Protein AF-0000000078826330 (afdb_homodimer)

pLDDT: mean 73.55, std 29.94, range [22.44, 98.94]

Structure (mmCIF, N/CA/C/O backbone):
data_AF-0000000078826330-model_v1
#
loop_
_entity.id
_entity.type
_entity.pdbx_description
1 polymer 'Purple acid phosphatase N-terminal domain-containing protein'
#
loop_
_atom_site.group_PDB
_atom_site.id
_atom_site.type_symbol
_atom_site.label_atom_id
_atom_site.label_alt_id
_atom_site.label_comp_id
_atom_site.label_asym_id
_atom_site.label_entity_id
_atom_site.label_seq_id
_atom_site.pdbx_PDB_ins_code
_atom_site.Cartn_x
_atom_site.Cartn_y
_atom_site.Cartn_z
_atom_site.occupancy
_atom_site.B_iso_or_equiv
_atom_site.auth_seq_id
_atom_site.auth_comp_id
_atom_site.auth_asym_id
_atom_site.auth_atom_id
_atom_site.pdbx_PDB_model_num
ATOM 1 N N . MET A 1 1 ? 38.625 31.828 85.188 1 27.41 1 MET A N 1
ATOM 2 C CA . MET A 1 1 ? 37.844 32.094 86.375 1 27.41 1 MET A CA 1
ATOM 3 C C . MET A 1 1 ? 37.062 33.375 86.25 1 27.41 1 MET A C 1
ATOM 5 O O . MET A 1 1 ? 36.594 33.938 87.25 1 27.41 1 MET A O 1
ATOM 9 N N . LYS A 1 2 ? 37.312 34.062 85.125 1 26.75 2 LYS A N 1
ATOM 10 C CA . LYS A 1 2 ? 36.719 35.406 85.062 1 26.75 2 LYS A CA 1
ATOM 11 C C . LYS A 1 2 ? 35.219 35.375 85.25 1 26.75 2 LYS A C 1
ATOM 13 O O . LYS A 1 2 ? 34.531 34.5 84.75 1 26.75 2 LYS A O 1
ATOM 18 N N . GLN A 1 3 ? 34.812 36.344 85.938 1 24.41 3 GLN A N 1
ATOM 19 C CA . GLN A 1 3 ? 33.75 36.844 86.812 1 24.41 3 GLN A CA 1
ATOM 20 C C . GLN A 1 3 ? 32.469 37.125 86.062 1 24.41 3 GLN A C 1
ATOM 22 O O . GLN A 1 3 ? 31.562 36.281 86.062 1 24.41 3 GLN A O 1
ATOM 27 N N . TYR A 1 4 ? 32.094 38.531 86 1 22.59 4 TYR A N 1
ATOM 28 C CA . TYR A 1 4 ? 31.047 39.219 86.75 1 22.59 4 TYR A CA 1
ATOM 29 C C . TYR A 1 4 ? 29.75 39.25 86 1 22.59 4 TYR A C 1
ATOM 31 O O . TYR A 1 4 ? 28.688 38.906 86.5 1 22.59 4 TYR A O 1
ATOM 39 N N . ALA A 1 5 ? 29.531 40.406 85.125 1 24.42 5 ALA A N 1
ATOM 40 C CA . ALA A 1 5 ? 28.5 41.406 85.438 1 24.42 5 ALA A CA 1
ATOM 41 C C . ALA A 1 5 ? 27.125 40.906 84.938 1 24.42 5 ALA A C 1
ATOM 43 O O . ALA A 1 5 ? 27.031 40.156 84 1 24.42 5 ALA A O 1
ATOM 44 N N . GLU A 1 6 ? 26.031 41.531 85.562 1 27.78 6 GLU A N 1
ATOM 45 C CA . GLU A 1 6 ? 24.688 41.438 86.125 1 27.78 6 GLU A CA 1
ATOM 46 C C . GLU A 1 6 ? 23.625 41.594 85.062 1 27.78 6 GLU A C 1
ATOM 48 O O . GLU A 1 6 ? 23.922 42.094 83.938 1 27.78 6 GLU A O 1
ATOM 53 N N . LYS A 1 7 ? 22.391 42.25 85.375 1 30.05 7 LYS A N 1
ATOM 54 C CA . LYS A 1 7 ? 20.969 42 85.562 1 30.05 7 LYS A CA 1
ATOM 55 C C . LYS A 1 7 ? 20.125 42.75 84.562 1 30.05 7 LYS A C 1
ATOM 57 O O . LYS A 1 7 ? 18.906 42.625 84.562 1 30.05 7 LYS A O 1
ATOM 62 N N . ILE A 1 8 ? 20.531 43.562 83.562 1 26.14 8 ILE A N 1
ATOM 63 C CA . ILE A 1 8 ? 19.578 44.656 83.562 1 26.14 8 ILE A CA 1
ATOM 64 C C . ILE A 1 8 ? 18.172 44.125 83.25 1 26.14 8 ILE A C 1
ATOM 66 O O . ILE A 1 8 ? 18 43.25 82.438 1 26.14 8 ILE A O 1
ATOM 70 N N . ALA A 1 9 ? 17.125 44.875 83.812 1 22.55 9 ALA A N 1
ATOM 71 C CA . ALA A 1 9 ? 15.781 44.875 84.375 1 22.55 9 ALA A CA 1
ATOM 72 C C . ALA A 1 9 ? 14.727 44.812 83.25 1 22.55 9 ALA A C 1
ATOM 74 O O . ALA A 1 9 ? 14.992 45.188 82.125 1 22.55 9 ALA A O 1
ATOM 75 N N . LEU A 1 10 ? 13.344 44.969 83.625 1 23.41 10 LEU A N 1
ATOM 76 C CA . LEU A 1 10 ? 12.016 44.375 83.688 1 23.41 10 LEU A CA 1
ATOM 77 C C . LEU A 1 10 ? 11.07 45.062 82.75 1 23.41 10 LEU A C 1
ATOM 79 O O . LEU A 1 10 ? 10.289 44.406 82.062 1 23.41 10 LEU A O 1
ATOM 83 N N . PHE A 1 11 ? 11.094 46.469 82.375 1 23.34 11 PHE A N 1
ATOM 84 C CA . PHE A 1 11 ? 9.82 47.062 82.75 1 23.34 11 PHE A CA 1
ATOM 85 C C . PHE A 1 11 ? 8.766 46.781 81.688 1 23.34 11 PHE A C 1
ATOM 87 O O . PHE A 1 11 ? 9.078 46.719 80.5 1 23.34 11 PHE A O 1
ATOM 94 N N . PHE A 1 12 ? 7.375 46.938 82.06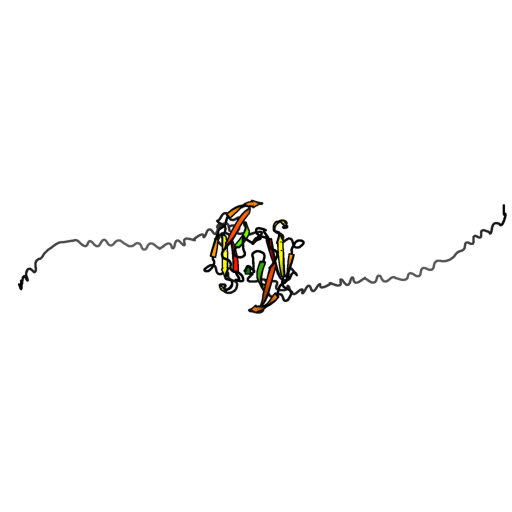2 1 23.55 12 PHE A N 1
ATOM 95 C CA . PHE A 1 12 ? 6.012 46.406 82.062 1 23.55 12 PHE A CA 1
ATOM 96 C C . PHE A 1 12 ? 5.168 47.125 81 1 23.55 12 PHE A C 1
ATOM 98 O O . PHE A 1 12 ? 4.188 46.594 80.5 1 23.55 12 PHE A O 1
ATOM 105 N N . LEU A 1 13 ? 5.453 48.469 80.562 1 24.12 13 LEU A N 1
ATOM 106 C CA . LEU A 1 13 ? 4.246 49.281 80.688 1 24.12 13 LEU A CA 1
ATOM 107 C C . LEU A 1 13 ? 3.18 48.875 79.688 1 24.12 13 LEU A C 1
ATOM 109 O O . LEU A 1 13 ? 3.482 48.719 78.5 1 24.12 13 LEU A O 1
ATOM 113 N N . CYS A 1 14 ? 1.832 49 80 1 22.44 14 CYS A N 1
ATOM 114 C CA . CYS A 1 14 ? 0.432 48.594 79.938 1 22.44 14 CYS A CA 1
ATOM 115 C C . CYS A 1 14 ? -0.266 49.156 78.688 1 22.44 14 CYS A C 1
ATOM 117 O O . CYS A 1 14 ? -1.014 48.469 78.062 1 22.44 14 CYS A O 1
ATOM 119 N N . PHE A 1 15 ? -0.455 50.594 78.312 1 24.2 15 PHE A N 1
ATOM 120 C CA . PHE A 1 15 ? -1.83 51.062 78.5 1 24.2 15 PHE A CA 1
ATOM 121 C C . PHE A 1 15 ? -2.645 50.75 77.25 1 24.2 15 PHE A C 1
ATOM 123 O O . PHE A 1 15 ? -2.08 50.5 76.188 1 24.2 15 PHE A O 1
ATOM 130 N N . SER A 1 16 ? -3.727 51.688 76.688 1 26.8 16 SER A N 1
ATOM 131 C CA . SER A 1 16 ? -5.184 51.75 76.625 1 26.8 16 SER A CA 1
ATOM 132 C C . SER A 1 16 ? -5.668 51.625 75.188 1 26.8 16 SER A C 1
ATOM 134 O O . SER A 1 16 ? -6.516 50.781 74.938 1 26.8 16 SER A O 1
ATOM 136 N N . PHE A 1 17 ? -6.184 52.781 74.312 1 26.66 17 PHE A N 1
ATOM 137 C CA . PHE A 1 17 ? -7.582 53.188 74.188 1 26.66 17 PHE A CA 1
ATOM 138 C C . PHE A 1 17 ? -8.219 52.562 72.938 1 26.66 17 PHE A C 1
ATOM 140 O O . PHE A 1 17 ? -7.512 52.094 72.062 1 26.66 17 PHE A O 1
ATOM 147 N N . ILE A 1 18 ? -9.305 53.344 72.125 1 29.27 18 ILE A N 1
ATOM 148 C CA . ILE A 1 18 ? -10.742 53.438 71.875 1 29.27 18 ILE A CA 1
ATOM 149 C C . ILE A 1 18 ? -11.047 52.969 70.438 1 29.27 18 ILE A C 1
ATOM 151 O O . ILE A 1 18 ? -10.18 53.031 69.562 1 29.27 18 ILE A O 1
ATOM 155 N N . LEU A 1 19 ? -12.516 52.969 69.938 1 30.92 19 LEU A N 1
ATOM 156 C CA . LEU A 1 19 ? -13.664 52.25 69.375 1 30.92 19 LEU A CA 1
ATOM 157 C C . LEU A 1 19 ? -13.836 52.594 67.875 1 30.92 19 LEU A C 1
ATOM 159 O O . LEU A 1 19 ? -14.453 51.844 67.125 1 30.92 19 LEU A O 1
ATOM 163 N N . SER A 1 20 ? -13.344 53.688 67.125 1 33.5 20 SER A N 1
ATOM 164 C CA . SER A 1 20 ? -14.383 54.344 66.312 1 33.5 20 SER A CA 1
ATOM 165 C C . SER A 1 20 ? -14.703 53.5 65.062 1 33.5 20 SER A C 1
ATOM 167 O O . SER A 1 20 ? -13.797 52.969 64.375 1 33.5 20 SER A O 1
ATOM 169 N N . SER A 1 21 ? -16.094 53.188 64.75 1 35.5 21 SER A N 1
ATOM 170 C CA . SER A 1 21 ? -16.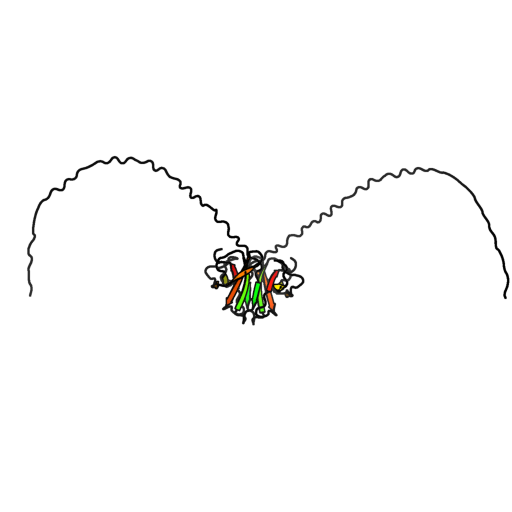922 52.25 63.969 1 35.5 21 SER A CA 1
ATOM 171 C C . SER A 1 21 ? -16.906 52.656 62.5 1 35.5 21 SER A C 1
ATOM 173 O O . SER A 1 21 ? -17.641 52.062 61.688 1 35.5 21 SER A O 1
ATOM 175 N N . LEU A 1 22 ? -16.062 53.469 61.844 1 38.12 22 LEU A N 1
ATOM 176 C CA . LEU A 1 22 ? -16.672 53.969 60.625 1 38.1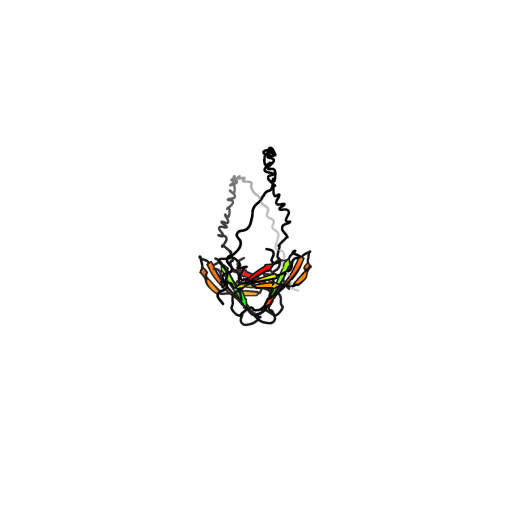2 22 LEU A CA 1
ATOM 177 C C . LEU A 1 22 ? -16.953 52.844 59.656 1 38.12 22 LEU A C 1
ATOM 179 O O . LEU A 1 22 ? -16.047 52.125 59.25 1 38.12 22 LEU A O 1
ATOM 183 N N . ILE A 1 23 ? -18.234 52.438 59.5 1 37.75 23 ILE A N 1
ATOM 184 C CA . ILE A 1 23 ? -18.938 51.406 58.75 1 37.75 23 ILE A CA 1
ATOM 185 C C . ILE A 1 23 ? -18.75 51.656 57.25 1 37.75 23 ILE A C 1
ATOM 187 O O . ILE A 1 23 ? -19.156 52.688 56.719 1 37.75 23 ILE A O 1
ATOM 191 N N . ILE A 1 24 ? -17.609 51.625 56.625 1 37.91 24 ILE A N 1
ATOM 192 C CA . ILE A 1 24 ? -17.516 51.938 55.188 1 37.91 24 ILE A CA 1
ATOM 193 C C . ILE A 1 24 ? -18.25 50.875 54.375 1 37.91 24 ILE A C 1
ATOM 195 O O . ILE A 1 24 ? -17.984 49.688 54.531 1 37.91 24 ILE A O 1
ATOM 199 N N . PRO A 1 25 ? -19.5 51.219 53.844 1 41.56 25 PRO A N 1
ATOM 200 C CA . PRO A 1 25 ? -20.328 50.312 53.062 1 41.56 25 PRO A CA 1
ATOM 201 C C . PRO A 1 25 ? -19.578 49.719 51.875 1 41.56 25 PRO A C 1
ATOM 203 O O . PRO A 1 25 ? -18.922 50.469 51.125 1 41.56 25 PRO A O 1
ATOM 206 N N . ILE A 1 26 ? -19 48.594 51.906 1 39.47 26 ILE A N 1
ATOM 207 C CA . ILE A 1 26 ? -18.266 47.906 50.844 1 39.47 26 ILE A CA 1
ATOM 208 C C . ILE A 1 26 ? -19.219 47.594 49.688 1 39.47 26 ILE A C 1
ATOM 210 O O . ILE A 1 26 ? -20.203 46.844 49.875 1 39.47 26 ILE A O 1
ATOM 214 N N . PRO A 1 27 ? -19.531 48.625 48.844 1 41.88 27 PRO A N 1
ATOM 215 C CA . PRO A 1 27 ? -20.391 48.125 47.75 1 41.88 27 PRO A CA 1
ATOM 216 C C . PRO A 1 27 ? -19.859 46.844 47.125 1 41.88 27 PRO A C 1
ATOM 218 O O . PRO A 1 27 ? -18.656 46.625 47.094 1 41.88 27 PRO A O 1
ATOM 221 N N . VAL A 1 28 ? -20.562 45.719 47.312 1 41.62 28 VAL A N 1
ATOM 222 C CA . VAL A 1 28 ? -20.359 44.375 46.719 1 41.62 28 VAL A CA 1
ATOM 223 C C . VAL A 1 28 ? -20.359 44.5 45.188 1 41.62 28 VAL A C 1
ATOM 225 O O . VAL A 1 28 ? -21.359 44.875 44.594 1 41.62 28 VAL A O 1
ATOM 228 N N . SER A 1 29 ? -19.359 45.25 44.625 1 39.66 29 SER A N 1
ATOM 229 C CA . SER A 1 29 ? -19.297 45.25 43.156 1 39.66 29 SER A CA 1
ATOM 230 C C . SER A 1 29 ? -19.469 43.844 42.594 1 39.66 29 SER A C 1
ATOM 232 O O . SER A 1 29 ? -18.828 42.906 43.062 1 39.66 29 SER A O 1
ATOM 234 N N . ALA A 1 30 ? -20.703 43.5 42.062 1 38.72 30 ALA A N 1
ATOM 235 C CA . ALA A 1 30 ? -21.031 42.312 41.281 1 38.72 30 ALA A CA 1
ATOM 236 C C . ALA A 1 30 ? -19.953 42.031 40.25 1 38.72 30 ALA A C 1
ATOM 238 O O . ALA A 1 30 ? -19.531 42.906 39.5 1 38.72 30 ALA A O 1
ATOM 239 N N . GLU A 1 31 ? -18.922 41.25 40.656 1 39.06 31 GLU A N 1
ATOM 240 C CA . GLU A 1 31 ? -17.922 40.719 39.719 1 39.06 31 GLU A CA 1
ATOM 241 C C . GLU A 1 31 ? -18.578 40.156 38.469 1 39.06 31 GLU A C 1
ATOM 243 O O . GLU A 1 31 ? -19.391 39.219 38.562 1 39.06 31 GLU A O 1
ATOM 248 N N . THR A 1 32 ? -19.125 41.031 37.531 1 36.81 32 THR A N 1
ATOM 249 C CA . THR A 1 32 ? -19.516 40.562 36.219 1 36.81 32 THR A CA 1
ATOM 250 C C . THR A 1 32 ? -18.469 39.594 35.656 1 36.81 32 THR A C 1
ATOM 252 O O . THR A 1 32 ? -17.312 39.969 35.469 1 36.81 32 THR A O 1
ATOM 255 N N . THR A 1 33 ? -18.547 38.281 36.094 1 33.91 33 THR A N 1
ATOM 256 C CA . THR A 1 33 ? -17.781 37.188 35.531 1 33.91 33 THR A CA 1
ATOM 257 C C . THR A 1 33 ? -17.797 37.25 34 1 33.91 33 THR A C 1
ATOM 259 O O . THR A 1 33 ? -18.859 37.156 33.375 1 33.91 33 THR A O 1
ATOM 262 N N . THR A 1 34 ? -17.219 38.375 33.406 1 34.69 34 THR A N 1
ATOM 263 C CA . THR A 1 34 ? -16.969 38.375 31.969 1 34.69 34 THR A CA 1
ATOM 264 C C . THR A 1 34 ? -16.438 37 31.531 1 34.69 34 THR A C 1
ATOM 266 O O . THR A 1 34 ? -15.367 36.594 31.953 1 34.69 34 THR A O 1
ATOM 269 N N . THR A 1 35 ? -17.359 36 31.453 1 33.06 35 THR A N 1
ATOM 270 C CA . THR A 1 35 ? -17.078 34.75 30.734 1 33.06 35 THR A CA 1
ATOM 271 C C . THR A 1 35 ? -16.391 35.062 29.406 1 33.06 35 THR A C 1
ATOM 273 O O . THR A 1 35 ? -16.969 35.688 28.516 1 33.06 35 THR A O 1
ATOM 276 N N . GLN A 1 36 ? -15.148 35.594 29.422 1 35.28 36 GLN A N 1
ATOM 277 C CA . GLN A 1 36 ? -14.391 35.562 28.172 1 35.28 36 GLN A CA 1
ATOM 278 C C . GLN A 1 36 ? -14.617 34.25 27.422 1 35.28 36 GLN A C 1
ATOM 280 O O . GLN A 1 36 ? -14.242 33.188 27.906 1 35.28 36 GLN A O 1
ATOM 285 N N . SER A 1 37 ? -15.805 34.125 26.766 1 34.25 37 SER A N 1
ATOM 286 C CA . SER A 1 37 ? -15.938 33.125 25.734 1 34.25 37 SER A CA 1
ATOM 287 C C . SER A 1 37 ? -14.688 33.031 24.859 1 34.25 37 SER A C 1
ATOM 289 O O . SER A 1 37 ? -14.32 34.031 24.203 1 34.25 37 SER A O 1
ATOM 291 N N . ILE A 1 38 ? -13.602 32.531 25.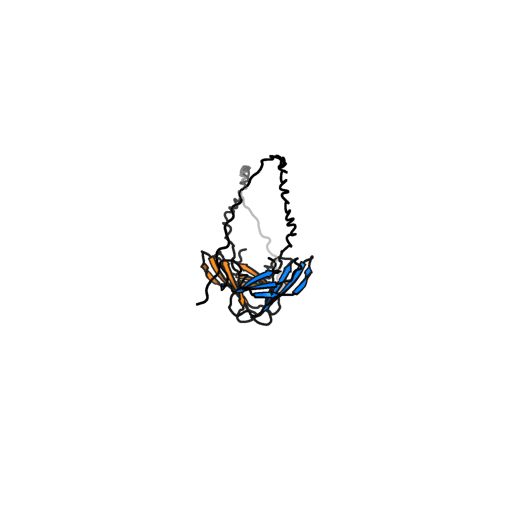359 1 32.34 38 ILE A N 1
ATOM 292 C CA . ILE A 1 38 ? -12.594 32.094 24.391 1 32.34 38 ILE A CA 1
ATOM 293 C C . ILE A 1 38 ? -13.273 31.422 23.203 1 32.34 38 ILE A C 1
ATOM 295 O O . ILE A 1 38 ? -13.906 30.375 23.359 1 32.34 38 ILE A O 1
ATOM 299 N N . SER A 1 39 ? -14.023 32.219 22.422 1 33.94 39 SER A N 1
ATOM 300 C CA . SER A 1 39 ? -14.258 31.703 21.078 1 33.94 39 SER A CA 1
ATOM 301 C C . SER A 1 39 ? -12.992 31.062 20.5 1 33.94 39 SER A C 1
ATOM 303 O O . SER A 1 39 ? -11.992 31.75 20.281 1 33.94 39 SER A O 1
ATOM 305 N N . ILE A 1 40 ? -12.594 29.984 21 1 32.94 40 ILE A N 1
ATOM 306 C CA . ILE A 1 40 ? -11.734 29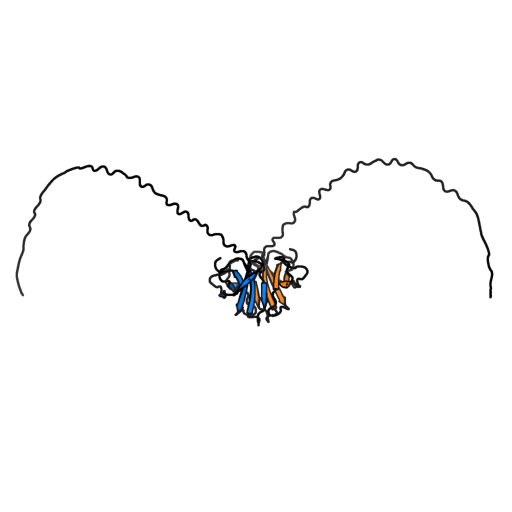.172 20.156 1 32.94 40 ILE A CA 1
ATOM 307 C C . ILE A 1 40 ? -12.297 29.141 18.734 1 32.94 40 ILE A C 1
ATOM 309 O O . ILE A 1 40 ? -13.359 28.562 18.5 1 32.94 40 ILE A O 1
ATOM 313 N N . ASP A 1 41 ? -12.406 30.297 18.094 1 34.97 41 ASP A N 1
ATOM 314 C CA . ASP A 1 41 ? -12.508 30.188 16.641 1 34.97 41 ASP A CA 1
ATOM 315 C C . ASP A 1 41 ? -11.609 29.078 16.109 1 34.97 41 ASP A C 1
ATOM 317 O O . ASP A 1 41 ? -10.383 29.234 16.047 1 34.97 41 ASP A O 1
ATOM 321 N N . LYS A 1 42 ? -11.719 27.938 16.625 1 35.09 42 LYS A N 1
ATOM 322 C CA . LYS A 1 42 ? -11.172 26.797 15.883 1 35.09 42 LYS A CA 1
ATOM 323 C C . LYS A 1 42 ? -11.461 26.922 14.391 1 35.09 42 LYS A C 1
ATOM 325 O O . LYS A 1 42 ? -12.391 26.281 13.883 1 35.09 42 LYS A O 1
ATOM 330 N N . THR A 1 43 ? -11.633 28.047 13.734 1 37.69 43 THR A N 1
ATOM 331 C CA . THR A 1 43 ? -11.594 28.047 12.273 1 37.69 43 THR A CA 1
ATOM 332 C C . THR A 1 43 ? -10.477 27.141 11.758 1 37.69 43 THR A C 1
ATOM 334 O O . THR A 1 43 ? -9.328 27.578 11.633 1 37.69 43 THR A O 1
ATOM 337 N N . THR A 1 44 ? -9.859 26.344 12.539 1 39.12 44 THR A N 1
ATOM 338 C CA . THR A 1 44 ? -8.891 25.531 11.82 1 39.12 44 THR A CA 1
ATOM 339 C C . THR A 1 44 ? -9.469 25.031 10.5 1 39.12 44 THR A C 1
ATOM 341 O O . THR A 1 44 ? -10.523 24.391 10.477 1 39.12 44 THR A O 1
ATOM 344 N N . ALA A 1 45 ? -9.703 25.812 9.484 1 39.75 45 ALA A N 1
ATOM 345 C CA . ALA A 1 45 ? -9.945 25.312 8.133 1 39.75 45 ALA A CA 1
ATOM 346 C C . ALA A 1 45 ? -9.5 23.859 7.988 1 39.75 45 ALA A C 1
ATOM 348 O O . ALA A 1 45 ? -8.352 23.531 8.281 1 39.75 45 ALA A O 1
ATOM 349 N N . SER A 1 46 ? -10.156 22.844 8.297 1 47.41 46 SER A N 1
ATOM 350 C CA . SER A 1 46 ? -9.906 21.406 8.188 1 47.41 46 SER A CA 1
ATOM 351 C C . SER A 1 46 ? -9.094 21.094 6.934 1 47.41 46 SER A C 1
ATOM 353 O O . SER A 1 46 ? -9.555 21.328 5.812 1 47.41 46 SER A O 1
ATOM 355 N N . ALA A 1 47 ? -7.75 21.453 6.836 1 54.69 47 ALA A N 1
ATOM 356 C CA . ALA A 1 47 ? -6.848 21.125 5.734 1 54.69 47 ALA A CA 1
ATOM 357 C C . ALA A 1 47 ? -7.277 19.844 5.039 1 54.69 47 ALA A C 1
ATOM 359 O O . ALA A 1 47 ? -7.641 18.859 5.699 1 54.69 47 ALA A O 1
ATOM 360 N N . ASP A 1 48 ? -7.965 20.062 3.924 1 63.72 48 ASP A N 1
ATOM 361 C CA . ASP A 1 48 ? -8.289 18.938 3.041 1 63.72 48 ASP A CA 1
ATOM 362 C C . ASP A 1 48 ? -7.16 17.922 3.023 1 63.72 48 ASP A C 1
ATOM 364 O O . ASP A 1 48 ? -6.109 18.141 2.422 1 63.72 48 ASP A O 1
ATOM 368 N N . ASP A 1 49 ? -7.188 17.016 3.871 1 79.94 49 ASP A N 1
ATOM 369 C CA . ASP A 1 49 ? -6.195 15.953 4.055 1 79.94 49 ASP A CA 1
ATOM 370 C C . ASP A 1 49 ? -6.441 14.797 3.094 1 79.94 49 ASP A C 1
ATOM 372 O O . ASP A 1 49 ? -6.031 13.664 3.361 1 79.94 49 ASP A O 1
ATOM 376 N N . THR A 1 50 ? -7.156 15.164 2.01 1 86.81 50 THR A N 1
ATOM 377 C CA . THR A 1 50 ? -7.5 14.117 1.058 1 86.81 50 THR A CA 1
ATOM 378 C C . THR A 1 50 ? -6.246 13.578 0.365 1 86.81 50 THR A C 1
ATOM 380 O O . THR A 1 50 ? -5.414 14.359 -0.109 1 86.81 50 THR A O 1
ATOM 383 N N . ILE A 1 51 ? -6.016 12.32 0.397 1 92.81 51 ILE A N 1
ATOM 384 C CA . ILE A 1 51 ? -4.965 11.594 -0.306 1 92.81 51 ILE A CA 1
ATOM 385 C C . ILE A 1 51 ? -5.578 10.758 -1.428 1 92.81 51 ILE A C 1
ATOM 387 O O . ILE A 1 51 ? -6.59 10.086 -1.227 1 92.81 51 ILE A O 1
ATOM 391 N N . LYS A 1 52 ? -4.953 10.922 -2.654 1 93.38 52 LYS A N 1
ATOM 392 C CA . LYS A 1 52 ? -5.469 10.188 -3.807 1 93.38 52 LYS A CA 1
ATOM 393 C C . LYS A 1 52 ? -4.355 9.422 -4.516 1 93.38 52 LYS A C 1
ATOM 395 O O . LYS A 1 52 ? -3.223 9.898 -4.598 1 93.38 52 LYS A O 1
ATOM 400 N N . ASP A 1 53 ? -4.691 8.258 -5.086 1 94.62 53 ASP A N 1
ATOM 401 C CA . ASP A 1 53 ? -3.895 7.516 -6.059 1 94.62 53 ASP A CA 1
ATOM 402 C C . ASP A 1 53 ? -2.525 7.16 -5.488 1 94.62 53 ASP A C 1
ATOM 404 O O . ASP A 1 53 ? -1.496 7.449 -6.102 1 94.62 53 ASP A O 1
ATOM 408 N N . VAL A 1 54 ? -2.543 6.477 -4.328 1 97.25 54 VAL A N 1
ATOM 409 C CA . VAL A 1 54 ? -1.29 5.984 -3.766 1 97.25 54 VAL A CA 1
ATOM 410 C C . VAL A 1 54 ? -0.727 4.871 -4.648 1 97.25 54 VAL A C 1
ATOM 412 O O . VAL A 1 54 ? -1.435 3.922 -4.988 1 97.25 54 VAL A O 1
ATOM 415 N N . THR A 1 55 ? 0.534 5.043 -5.09 1 98.44 55 THR A N 1
ATOM 416 C CA . THR A 1 55 ? 1.234 4.047 -5.895 1 98.44 55 THR A CA 1
ATOM 417 C C . THR A 1 55 ? 2.516 3.594 -5.199 1 98.44 55 THR A C 1
ATOM 419 O O . THR A 1 55 ? 3.002 4.262 -4.285 1 98.44 55 THR A O 1
ATOM 422 N N . PHE A 1 56 ? 3.039 2.447 -5.633 1 98.75 56 PHE A N 1
ATOM 423 C CA . PHE A 1 56 ? 4.391 2.033 -5.273 1 98.75 56 PHE A CA 1
ATOM 424 C C . PHE A 1 56 ? 5.199 1.684 -6.516 1 98.75 56 PHE A C 1
ATOM 426 O O . PHE A 1 56 ? 4.637 1.29 -7.539 1 98.75 56 PHE A O 1
ATOM 433 N N . ALA A 1 57 ? 6.516 1.826 -6.367 1 98.81 57 ALA A N 1
ATOM 434 C CA . ALA A 1 57 ? 7.473 1.469 -7.41 1 98.81 57 ALA A CA 1
ATOM 435 C C . ALA A 1 57 ? 8.742 0.868 -6.812 1 98.81 57 ALA A C 1
ATOM 437 O O . ALA A 1 57 ? 9.344 1.454 -5.91 1 98.81 57 ALA A O 1
ATOM 438 N N . PRO A 1 58 ? 9.133 -0.321 -7.34 1 98.81 58 PRO A N 1
ATOM 439 C CA . PRO A 1 58 ? 10.414 -0.871 -6.879 1 98.81 58 PRO A CA 1
ATOM 440 C C . PRO A 1 58 ? 11.586 0.077 -7.117 1 98.81 58 PRO A C 1
ATOM 442 O O . PRO A 1 58 ? 11.641 0.741 -8.156 1 98.81 58 PRO A O 1
ATOM 445 N N . GLY A 1 59 ? 12.414 0.17 -6.102 1 98.44 59 GLY A N 1
ATOM 446 C CA . GLY A 1 59 ? 13.648 0.928 -6.238 1 98.44 59 GLY A CA 1
ATOM 447 C C . GLY A 1 59 ? 14.766 0.134 -6.887 1 98.44 59 GLY A C 1
ATOM 448 O O . GLY A 1 59 ? 14.516 -0.754 -7.703 1 98.44 59 GLY A O 1
ATOM 449 N N . LYS A 1 60 ? 15.969 0.57 -6.605 1 97.5 60 LYS A N 1
ATOM 450 C CA . LYS A 1 60 ? 17.141 -0.016 -7.242 1 97.5 60 LYS A CA 1
ATOM 451 C C . LYS A 1 60 ? 17.328 -1.476 -6.832 1 97.5 60 LYS A C 1
ATOM 453 O O . LYS A 1 60 ? 17.922 -2.266 -7.57 1 97.5 60 LYS A O 1
ATOM 458 N N . ASP A 1 61 ? 16.922 -1.821 -5.621 1 97.88 61 ASP A N 1
ATOM 459 C CA . ASP A 1 61 ? 16.922 -3.184 -5.098 1 97.88 61 ASP A CA 1
ATOM 460 C C . ASP A 1 61 ? 15.781 -3.381 -4.098 1 97.88 61 ASP A C 1
ATOM 462 O O . ASP A 1 61 ? 14.938 -2.496 -3.924 1 97.88 61 ASP A O 1
ATOM 466 N N . GLN A 1 62 ? 15.719 -4.562 -3.494 1 97.81 62 GLN A N 1
ATOM 467 C CA . GLN A 1 62 ? 14.57 -4.918 -2.674 1 97.81 62 GLN A CA 1
ATOM 468 C C . GLN A 1 62 ? 14.547 -4.105 -1.381 1 97.81 62 GLN A C 1
ATOM 470 O O . GLN A 1 62 ? 13.555 -4.129 -0.646 1 97.81 62 GLN A O 1
ATOM 475 N N . SER A 1 63 ? 15.547 -3.346 -1.038 1 98.5 63 SER A N 1
ATOM 476 C CA . SER A 1 63 ? 15.578 -2.559 0.19 1 98.5 63 SER A CA 1
ATOM 477 C C . SER A 1 63 ? 14.938 -1.188 -0.015 1 98.5 63 SER A C 1
ATOM 479 O O . SER A 1 63 ? 14.82 -0.406 0.93 1 98.5 63 SER A O 1
ATOM 481 N N . GLN A 1 64 ? 14.57 -0.958 -1.29 1 98.75 64 GLN A N 1
ATOM 482 C CA . GLN A 1 64 ? 14.055 0.365 -1.628 1 98.75 64 GLN A CA 1
ATOM 483 C C . GLN A 1 64 ? 12.688 0.266 -2.303 1 98.75 64 GLN A C 1
ATOM 485 O O . GLN A 1 64 ? 12.492 -0.557 -3.199 1 98.75 64 GLN A O 1
ATOM 490 N N . LEU A 1 65 ? 11.758 1.127 -1.893 1 98.88 65 LEU A N 1
ATOM 491 C CA . LEU A 1 65 ? 10.43 1.256 -2.48 1 98.88 65 LEU A CA 1
ATOM 492 C C . LEU A 1 65 ? 10.016 2.721 -2.578 1 98.88 65 LEU A C 1
ATOM 494 O O . LEU A 1 65 ? 10.211 3.49 -1.634 1 98.88 65 LEU A O 1
ATOM 498 N N . ASN A 1 66 ? 9.492 3.111 -3.699 1 98.88 66 ASN A N 1
ATOM 499 C CA . ASN A 1 66 ? 9.016 4.469 -3.922 1 98.88 66 ASN A CA 1
ATOM 500 C C . ASN A 1 66 ? 7.496 4.555 -3.799 1 98.88 66 ASN A C 1
ATOM 502 O O . ASN A 1 66 ? 6.777 3.707 -4.332 1 98.88 66 ASN A O 1
ATOM 506 N N . PHE A 1 67 ? 7.039 5.535 -3.09 1 98.81 67 PHE A N 1
ATOM 507 C CA . PHE A 1 67 ? 5.625 5.859 -2.982 1 98.81 67 PHE A CA 1
ATOM 508 C C . PHE A 1 67 ? 5.32 7.199 -3.648 1 98.81 67 PHE A C 1
ATOM 510 O O . PHE A 1 67 ? 6.09 8.148 -3.512 1 98.81 67 PHE A O 1
ATOM 517 N N . THR A 1 68 ? 4.207 7.25 -4.391 1 98.12 68 THR A N 1
ATOM 518 C CA . THR A 1 68 ? 3.695 8.5 -4.938 1 98.12 68 THR A CA 1
ATOM 519 C C . THR A 1 68 ? 2.201 8.641 -4.664 1 98.12 68 THR A C 1
ATOM 521 O O . THR A 1 68 ? 1.48 7.641 -4.602 1 98.12 68 THR A O 1
ATOM 524 N N . TRP A 1 69 ? 1.747 9.836 -4.457 1 97 69 TRP A N 1
ATOM 525 C CA . TRP A 1 69 ? 0.327 10.125 -4.285 1 97 69 TRP A CA 1
ATOM 526 C C . TRP A 1 69 ? 0.028 11.594 -4.574 1 97 69 TRP A C 1
ATOM 528 O O . TRP A 1 69 ? 0.945 12.391 -4.785 1 97 69 TRP A O 1
ATOM 538 N N . TYR A 1 70 ? -1.273 11.953 -4.641 1 95.5 70 TYR A N 1
ATOM 539 C CA . TYR A 1 70 ? -1.73 13.336 -4.773 1 95.5 70 TYR A CA 1
ATOM 540 C C . TYR A 1 70 ? -2.383 13.82 -3.486 1 95.5 70 TYR A C 1
ATOM 542 O O . TYR A 1 70 ? -3.074 13.062 -2.807 1 95.5 70 TYR A O 1
ATOM 550 N N . SER A 1 71 ? -2.107 15.023 -3.156 1 94.75 71 SER A N 1
ATOM 551 C CA . SER A 1 71 ? -2.75 15.672 -2.014 1 94.75 71 SER A CA 1
ATOM 552 C C . SER A 1 71 ? -2.914 17.172 -2.244 1 94.75 71 SER A C 1
ATOM 554 O O . SER A 1 71 ? -2.412 17.703 -3.232 1 94.75 71 SER A O 1
ATOM 556 N N . LYS A 1 72 ? -3.611 17.812 -1.336 1 92.19 72 LYS A N 1
ATOM 557 C CA . LYS A 1 72 ? -3.775 19.25 -1.41 1 92.19 72 LYS A CA 1
ATOM 558 C C . LYS A 1 72 ? -2.91 19.969 -0.37 1 92.19 72 LYS A C 1
ATOM 560 O O . LYS A 1 72 ? -2.83 21.188 -0.352 1 92.19 72 LYS A O 1
ATOM 565 N N . SER A 1 73 ? -2.301 19.125 0.439 1 87.81 73 SER A N 1
ATOM 566 C CA . SER A 1 73 ? -1.456 19.719 1.475 1 87.81 73 SER A CA 1
ATOM 567 C C . SER A 1 73 ? -0.24 20.406 0.87 1 87.81 73 SER A C 1
ATOM 569 O O . SER A 1 73 ? 0.356 19.906 -0.086 1 87.81 73 SER A O 1
ATOM 571 N N . THR A 1 74 ? 0.169 21.484 1.486 1 84.44 74 THR A N 1
ATOM 572 C CA . THR A 1 74 ? 1.369 22.203 1.066 1 84.44 74 THR A CA 1
ATOM 573 C C . THR A 1 74 ? 2.523 21.938 2.027 1 84.44 74 THR A C 1
ATOM 575 O O . THR A 1 74 ? 3.646 22.391 1.802 1 84.44 74 THR A O 1
ATOM 578 N N . SER A 1 75 ? 2.262 21.125 3.01 1 89 75 SER A N 1
ATOM 579 C CA . SER A 1 75 ? 3.305 20.781 3.975 1 89 75 SER A CA 1
ATOM 580 C C . SER A 1 75 ? 4.246 19.719 3.428 1 89 75 SER A C 1
ATOM 582 O O . SER A 1 75 ? 3.965 19.109 2.393 1 89 75 SER A O 1
ATOM 584 N N . GLU A 1 76 ? 5.391 19.594 4.086 1 93.75 76 GLU A N 1
ATOM 585 C CA . GLU A 1 76 ? 6.355 18.578 3.682 1 93.75 76 GLU A CA 1
ATOM 586 C C . GLU A 1 76 ? 5.719 17.188 3.641 1 93.75 76 GLU A C 1
ATOM 588 O O . GLU A 1 76 ? 4.902 16.844 4.5 1 93.75 76 GLU A O 1
ATOM 593 N N . THR A 1 77 ? 6.09 16.453 2.588 1 96.19 77 THR A N 1
ATOM 594 C CA . THR A 1 77 ? 5.523 15.117 2.41 1 96.19 77 THR A CA 1
ATOM 595 C C . THR A 1 77 ? 6.41 14.055 3.062 1 96.19 77 THR A C 1
ATOM 597 O O . THR A 1 77 ? 7.637 14.172 3.049 1 96.19 77 THR A O 1
ATOM 600 N N . GLN A 1 78 ? 5.738 13.016 3.633 1 97.75 78 GLN A N 1
ATOM 601 C CA . GLN A 1 78 ? 6.508 11.953 4.262 1 97.75 78 GLN A CA 1
ATOM 602 C C . GLN A 1 78 ? 5.754 10.625 4.207 1 97.75 78 GLN A C 1
ATOM 604 O O . GLN A 1 78 ? 4.527 10.602 4.113 1 97.75 78 GLN A O 1
ATOM 609 N N . VAL A 1 79 ? 6.527 9.562 4.203 1 98.5 79 VAL A N 1
ATOM 610 C CA . VAL A 1 79 ? 6.062 8.203 4.496 1 98.5 79 VAL A CA 1
ATOM 611 C C . VAL A 1 79 ? 6.629 7.742 5.832 1 98.5 79 VAL A C 1
ATOM 613 O O . VAL A 1 79 ? 7.82 7.914 6.105 1 98.5 79 VAL A O 1
ATOM 616 N N . GLN A 1 80 ? 5.727 7.211 6.676 1 98.38 80 GLN A N 1
ATOM 617 C CA . GLN A 1 80 ? 6.176 6.52 7.875 1 98.38 80 GLN A CA 1
ATOM 618 C C . GLN A 1 80 ? 6.035 5.008 7.723 1 98.38 80 GLN A C 1
ATOM 620 O O . GLN A 1 80 ? 5.039 4.523 7.184 1 98.38 80 GLN A O 1
ATOM 625 N N . VAL A 1 81 ? 7.094 4.344 8.148 1 98.81 81 VAL A N 1
ATOM 626 C CA . VAL A 1 81 ? 7.168 2.889 8.062 1 98.81 81 VAL A CA 1
ATOM 627 C C . VAL A 1 81 ? 7.504 2.312 9.438 1 98.81 81 VAL A C 1
ATOM 629 O O . VAL A 1 81 ? 8.375 2.836 10.141 1 98.81 81 VAL A O 1
ATOM 632 N N . ALA A 1 82 ? 6.793 1.269 9.836 1 98.81 82 ALA A N 1
ATOM 633 C CA . ALA A 1 82 ? 7.051 0.558 11.086 1 98.81 82 ALA A CA 1
ATOM 634 C C . ALA A 1 82 ? 6.969 -0.953 10.883 1 98.81 82 ALA A C 1
ATOM 636 O O . ALA A 1 82 ? 6.449 -1.423 9.867 1 98.81 82 ALA A O 1
ATOM 637 N N . LEU A 1 83 ? 7.52 -1.653 11.812 1 98.81 83 LEU A N 1
ATOM 638 C CA . LEU A 1 83 ? 7.367 -3.104 11.797 1 98.81 83 LEU A CA 1
ATOM 639 C C . LEU A 1 83 ? 5.934 -3.506 12.133 1 98.81 83 LEU A C 1
ATOM 641 O O . LEU A 1 83 ? 5.32 -2.934 13.031 1 98.81 83 LEU A O 1
ATOM 645 N N . LYS A 1 84 ? 5.48 -4.449 11.383 1 98 84 LYS A N 1
ATOM 646 C CA . LYS A 1 84 ? 4.18 -5.016 11.734 1 98 84 LYS A CA 1
ATOM 647 C C . LYS A 1 84 ? 4.156 -5.504 13.18 1 98 84 LYS A C 1
ATOM 649 O O . LYS A 1 84 ? 3.152 -5.348 13.875 1 98 84 LYS A O 1
ATOM 654 N N . SER A 1 85 ? 5.238 -6.059 13.617 1 97.19 85 SER A N 1
ATOM 655 C CA . SER A 1 85 ? 5.332 -6.641 14.945 1 97.19 85 SER A CA 1
ATOM 656 C C . SER A 1 85 ? 5.207 -5.574 16.031 1 97.19 85 SER A C 1
ATOM 658 O O . SER A 1 85 ? 4.984 -5.895 17.203 1 97.19 85 SER A O 1
ATOM 660 N N . ASP A 1 86 ? 5.34 -4.371 15.695 1 98.06 86 ASP A N 1
ATOM 661 C CA . ASP A 1 86 ? 5.27 -3.287 16.672 1 98.06 86 ASP A CA 1
ATOM 662 C C . ASP A 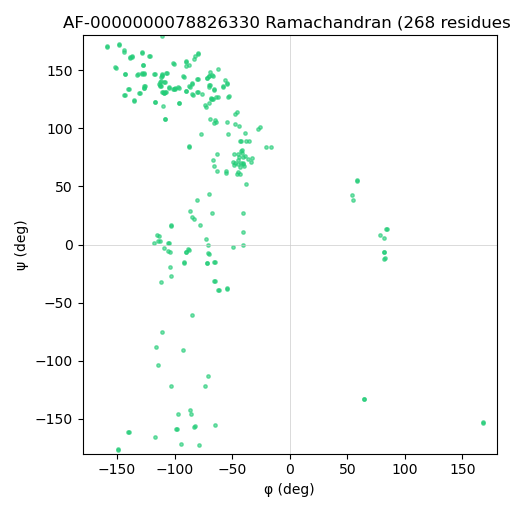1 86 ? 3.836 -2.787 16.828 1 98.06 86 ASP A C 1
ATOM 664 O O . ASP A 1 86 ? 3.555 -1.965 17.703 1 98.06 86 ASP A O 1
ATOM 668 N N . MET A 1 87 ? 2.951 -3.246 16.047 1 96.38 87 MET A N 1
ATOM 669 C CA . MET A 1 87 ? 1.558 -2.824 16.156 1 96.38 87 MET A CA 1
ATOM 670 C C . MET A 1 87 ? 0.905 -3.416 17.391 1 96.38 87 MET A C 1
ATOM 672 O O . MET A 1 87 ? 1.215 -4.543 17.797 1 96.38 87 MET A O 1
ATOM 676 N N . SER A 1 88 ? 0.085 -2.643 17.969 1 94.12 88 SER A N 1
ATOM 677 C CA . SER A 1 88 ? -0.886 -3.092 18.969 1 94.12 88 SER A CA 1
ATOM 678 C C . SER A 1 88 ? -2.305 -3.061 18.406 1 94.12 88 SER A C 1
ATOM 680 O O . SER A 1 88 ? -2.887 -1.986 18.234 1 94.12 88 SER A O 1
ATOM 682 N N . GLY A 1 89 ? -2.854 -4.25 18.156 1 89.94 89 GLY A N 1
ATOM 683 C CA . GLY A 1 89 ? -4.109 -4.262 17.438 1 89.94 89 GLY A CA 1
ATOM 684 C C . GLY A 1 89 ? -3.984 -3.723 16.016 1 89.94 89 GLY A C 1
ATOM 685 O O . GLY A 1 89 ? -3.107 -4.145 15.266 1 89.94 89 GLY A O 1
ATOM 686 N N . SER A 1 90 ? -4.891 -2.846 15.633 1 89.31 90 SER A N 1
ATOM 687 C CA . SER A 1 90 ? -4.867 -2.283 14.281 1 89.31 90 SER A CA 1
ATOM 688 C C . SER A 1 90 ? -4.305 -0.865 14.289 1 89.31 90 SER A C 1
ATOM 690 O O . SER A 1 90 ? -4.449 -0.133 13.305 1 89.31 90 SER A O 1
ATOM 692 N N . GLU A 1 91 ? -3.639 -0.509 15.391 1 94 91 GLU A N 1
ATOM 693 C CA . GLU A 1 91 ? -3.109 0.849 15.484 1 94 91 GLU A CA 1
ATOM 694 C C . GLU A 1 91 ? -1.692 0.929 14.922 1 94 91 GLU A C 1
ATOM 696 O O . GLU A 1 91 ? -0.829 0.129 15.289 1 94 91 GLU A O 1
ATOM 701 N N . PHE A 1 92 ? -1.494 1.93 14.086 1 95.44 92 PHE A N 1
ATOM 702 C CA . PHE A 1 92 ? -0.149 2.205 13.594 1 95.44 92 PHE A CA 1
ATOM 703 C C . PHE A 1 92 ? 0.758 2.664 14.734 1 95.44 92 PHE A C 1
ATOM 705 O O . PHE A 1 92 ? 0.395 3.555 15.5 1 95.44 92 PHE A O 1
ATOM 712 N N . PRO A 1 93 ? 1.932 2.107 14.797 1 97.12 93 PRO A N 1
ATOM 713 C CA . PRO A 1 93 ? 2.828 2.445 15.906 1 97.12 93 PRO A CA 1
ATOM 714 C C . PRO A 1 93 ? 3.691 3.67 15.617 1 97.12 93 PRO A C 1
ATOM 716 O O . PRO A 1 93 ? 4.891 3.539 15.359 1 97.12 93 PRO A O 1
ATOM 719 N N . VAL A 1 94 ? 3.219 4.812 15.828 1 95.94 94 VAL A N 1
ATOM 720 C CA . VAL A 1 94 ? 3.842 6.078 15.461 1 95.94 94 VAL A CA 1
ATOM 721 C C . VAL A 1 94 ? 5.176 6.227 16.188 1 95.94 94 VAL A C 1
ATOM 723 O O . VAL A 1 94 ? 6.164 6.676 15.602 1 95.94 94 VAL A O 1
ATOM 726 N N . ASP A 1 95 ? 5.258 5.824 17.406 1 96.25 95 ASP A N 1
ATOM 727 C CA . ASP A 1 95 ? 6.438 6.047 18.25 1 96.25 95 ASP A CA 1
ATOM 728 C C . ASP A 1 95 ? 7.602 5.172 17.797 1 96.25 95 ASP A C 1
ATOM 730 O O . ASP A 1 95 ? 8.75 5.418 18.172 1 96.25 95 ASP A O 1
ATOM 734 N N . LYS A 1 96 ? 7.352 4.18 17.016 1 98.12 96 LYS A N 1
ATOM 735 C CA . LYS A 1 96 ? 8.398 3.26 16.578 1 98.12 96 LYS A CA 1
ATOM 736 C C . LYS A 1 96 ? 8.625 3.377 15.07 1 98.12 96 LYS A C 1
ATOM 738 O O . LYS A 1 96 ? 9.445 2.656 14.5 1 98.12 96 LYS A O 1
ATOM 743 N N . ALA A 1 97 ? 7.938 4.273 14.477 1 98.31 97 ALA A N 1
ATOM 744 C CA . ALA A 1 97 ? 8 4.398 13.023 1 98.31 97 ALA A CA 1
ATOM 745 C C . ALA A 1 97 ? 9.258 5.156 12.594 1 98.31 97 ALA A C 1
ATOM 747 O O . ALA A 1 97 ? 9.711 6.066 13.289 1 98.31 97 ALA A O 1
ATOM 748 N N . GLN A 1 98 ? 9.859 4.715 11.469 1 98.62 98 GLN A N 1
ATOM 749 C CA . GLN A 1 98 ? 10.828 5.52 10.734 1 98.62 98 GLN A CA 1
ATOM 750 C C . GLN A 1 98 ? 10.133 6.465 9.758 1 98.62 98 GLN A C 1
ATOM 752 O O . GLN A 1 98 ? 9.18 6.07 9.07 1 98.62 98 GLN A O 1
ATOM 757 N N . THR A 1 99 ? 10.594 7.668 9.672 1 98.5 99 THR A N 1
ATOM 758 C CA . THR A 1 99 ? 10.023 8.672 8.781 1 98.5 99 THR A CA 1
ATOM 759 C C . THR A 1 99 ? 10.953 8.938 7.605 1 98.5 99 THR A C 1
ATOM 761 O O . THR A 1 99 ? 12.156 9.133 7.789 1 98.5 99 THR A O 1
ATOM 764 N N . PHE A 1 100 ? 10.398 8.914 6.441 1 98.81 100 PHE A N 1
ATOM 765 C CA . PHE A 1 100 ? 11.094 9.258 5.203 1 98.81 100 PHE A CA 1
ATOM 766 C C . PHE A 1 100 ? 10.469 10.477 4.547 1 98.81 100 PHE A C 1
ATOM 768 O O . PHE A 1 100 ? 9.273 10.477 4.223 1 98.81 100 PHE A O 1
ATOM 775 N N . ASN A 1 101 ? 11.25 11.477 4.336 1 98.44 101 ASN A N 1
ATOM 776 C CA . ASN A 1 101 ? 10.766 12.688 3.682 1 98.44 101 ASN A CA 1
ATOM 777 C C . ASN A 1 101 ? 10.93 12.609 2.166 1 98.44 101 ASN A C 1
ATOM 779 O O . ASN A 1 101 ? 11.742 11.836 1.665 1 98.44 101 ASN A O 1
ATOM 783 N N . GLY A 1 102 ? 10.133 13.414 1.501 1 98.25 102 GLY A N 1
ATOM 784 C CA . GLY A 1 102 ? 10.141 13.328 0.049 1 98.25 102 GLY A CA 1
ATOM 785 C C . GLY A 1 102 ? 10.039 14.68 -0.634 1 98.25 102 GLY A C 1
ATOM 786 O O . GLY A 1 102 ? 10.43 15.695 -0.066 1 98.25 102 GLY A O 1
ATOM 787 N N . GLU A 1 103 ? 9.664 14.57 -1.879 1 97.5 103 GLU A N 1
ATOM 788 C CA . GLU A 1 103 ? 9.578 15.742 -2.746 1 97.5 103 GLU A CA 1
ATOM 789 C C . GLU A 1 103 ? 8.156 15.961 -3.236 1 97.5 103 GLU A C 1
ATOM 791 O O . GLU A 1 103 ? 7.402 15.008 -3.436 1 97.5 103 GLU A O 1
ATOM 796 N N . LYS A 1 104 ? 7.887 17.234 -3.385 1 96 104 LYS A N 1
ATOM 797 C CA . LYS A 1 104 ? 6.617 17.656 -3.967 1 96 104 LYS A CA 1
ATOM 798 C C . LYS A 1 104 ? 6.82 18.266 -5.344 1 96 104 LYS A C 1
ATOM 800 O O . LYS A 1 104 ? 7.855 18.891 -5.605 1 96 104 LYS A O 1
ATOM 805 N N . SER A 1 105 ? 5.895 18.062 -6.148 1 95.31 105 SER A N 1
ATOM 806 C CA . SER A 1 105 ? 5.844 18.719 -7.441 1 95.31 105 SER A CA 1
ATOM 807 C C . SER A 1 105 ? 4.406 19.047 -7.844 1 95.31 105 SER A C 1
ATOM 809 O O . SER A 1 105 ? 3.463 18.641 -7.16 1 95.31 105 SER A O 1
ATOM 811 N N . ASN A 1 106 ? 4.219 19.875 -8.812 1 92.25 106 ASN A N 1
ATOM 812 C CA . ASN A 1 106 ? 2.875 20.203 -9.273 1 92.25 106 ASN A CA 1
ATOM 813 C C . ASN A 1 106 ? 2.154 18.984 -9.828 1 92.25 106 ASN A C 1
ATOM 815 O O . ASN A 1 106 ? 2.703 18.25 -10.664 1 92.25 106 ASN A O 1
ATOM 819 N N . GLY A 1 107 ? 1.057 18.781 -9.32 1 89.12 107 GLY A N 1
ATOM 820 C CA . GLY A 1 107 ? 0.16 17.797 -9.906 1 89.12 107 GLY A CA 1
ATOM 821 C C . GLY A 1 107 ? -0.889 18.406 -10.82 1 89.12 107 GLY A C 1
ATOM 822 O O . GLY A 1 107 ? -0.649 19.453 -11.438 1 89.12 107 GLY A O 1
ATOM 823 N N . ASN A 1 108 ? -1.951 17.609 -10.992 1 82.88 108 ASN A N 1
ATOM 824 C CA . ASN A 1 108 ? -3.068 18.094 -11.789 1 82.88 108 ASN A CA 1
ATOM 825 C C . ASN A 1 108 ? -4.211 18.594 -10.906 1 82.88 108 ASN A C 1
ATOM 827 O O . ASN A 1 108 ? -4.309 18.219 -9.742 1 82.88 108 ASN A O 1
ATOM 831 N N . ASP A 1 109 ? -5.086 19.531 -11.43 1 83.44 109 ASP A N 1
ATOM 832 C CA . ASP A 1 109 ? -6.336 19.984 -10.828 1 83.44 109 ASP A CA 1
ATOM 833 C C . ASP A 1 109 ? -6.102 20.5 -9.406 1 83.44 109 ASP A C 1
ATOM 835 O O . ASP A 1 109 ? -6.832 20.125 -8.484 1 83.44 109 ASP A O 1
ATOM 839 N N . ARG A 1 110 ? -5 21.219 -9.086 1 86.94 110 ARG A N 1
ATOM 840 C CA . ARG A 1 110 ? -4.703 21.891 -7.832 1 86.94 110 ARG A CA 1
ATOM 841 C C . ARG A 1 110 ? -4.141 20.922 -6.805 1 86.94 110 ARG A C 1
ATOM 843 O O . ARG A 1 110 ? -4.035 21.25 -5.621 1 86.94 110 ARG A O 1
ATOM 850 N N . TYR A 1 111 ? -3.936 19.688 -7.328 1 92.44 111 TYR A N 1
ATOM 851 C CA . TYR A 1 111 ? -3.254 18.766 -6.434 1 92.44 111 TYR A CA 1
ATOM 852 C C . TYR A 1 111 ? -1.74 18.891 -6.57 1 92.44 111 TYR A C 1
ATOM 854 O O . TYR A 1 111 ? -1.237 19.312 -7.609 1 92.44 111 TYR A O 1
ATOM 862 N N . THR A 1 112 ? -1.142 18.516 -5.457 1 94.62 112 THR A N 1
ATOM 863 C CA . THR A 1 112 ? 0.308 18.359 -5.406 1 94.62 112 THR A CA 1
ATOM 864 C C . THR A 1 112 ? 0.693 16.891 -5.543 1 94.62 112 THR A C 1
ATOM 866 O O . THR A 1 112 ? 0.058 16.016 -4.945 1 94.62 112 THR A O 1
ATOM 869 N N . SER A 1 113 ? 1.688 16.609 -6.391 1 96 113 SER A N 1
ATOM 870 C CA . SER A 1 113 ? 2.271 15.281 -6.469 1 96 113 SER A CA 1
ATOM 871 C C . SER A 1 113 ? 3.354 15.086 -5.41 1 96 113 SER A C 1
ATOM 873 O O . SER A 1 113 ? 4.242 15.93 -5.266 1 96 113 SER A O 1
ATOM 875 N N . ASN A 1 114 ? 3.27 14.008 -4.629 1 97.56 114 ASN A N 1
ATOM 876 C CA . ASN A 1 114 ? 4.223 13.648 -3.582 1 97.56 114 ASN A CA 1
ATOM 877 C C . ASN A 1 114 ? 5.008 12.391 -3.945 1 97.56 114 ASN A C 1
ATOM 879 O O . ASN A 1 114 ? 4.441 11.422 -4.453 1 97.56 114 ASN A O 1
ATOM 883 N N . LYS A 1 115 ? 6.316 12.406 -3.707 1 98.25 115 LYS A N 1
ATOM 884 C CA . LYS A 1 115 ? 7.188 11.258 -3.938 1 98.25 115 LYS A CA 1
ATOM 885 C C . LYS A 1 115 ? 8.141 11.047 -2.76 1 98.25 115 LYS A C 1
ATOM 887 O O . LYS A 1 115 ? 8.82 11.977 -2.33 1 98.25 115 LYS A O 1
ATOM 892 N N . VAL A 1 116 ? 8.062 9.859 -2.244 1 98.75 116 VAL A N 1
ATOM 893 C CA . VAL A 1 116 ? 8.945 9.5 -1.142 1 98.75 116 VAL A CA 1
ATOM 894 C C . VAL A 1 116 ? 9.609 8.156 -1.433 1 98.75 116 VAL A C 1
ATOM 896 O O . VAL A 1 116 ? 8.938 7.199 -1.841 1 98.75 116 VAL A O 1
ATOM 899 N N . THR A 1 117 ? 10.891 8.078 -1.292 1 98.94 117 THR A N 1
ATOM 900 C CA . THR A 1 117 ? 11.664 6.844 -1.342 1 98.94 117 THR A CA 1
ATOM 901 C C . THR A 1 117 ? 11.922 6.309 0.063 1 98.94 117 THR A C 1
ATOM 903 O O . THR A 1 117 ? 12.484 7.008 0.907 1 98.94 117 THR A O 1
ATOM 906 N N . VAL A 1 118 ? 11.477 5.105 0.289 1 98.88 118 VAL A N 1
ATOM 907 C CA . VAL A 1 118 ? 11.766 4.383 1.524 1 98.88 118 VAL A CA 1
ATOM 908 C C . VAL A 1 118 ? 12.953 3.449 1.316 1 98.88 118 VAL A C 1
ATOM 910 O O . VAL A 1 118 ? 13.023 2.732 0.316 1 98.88 118 VAL A O 1
ATOM 913 N N . THR A 1 119 ? 13.875 3.42 2.26 1 98.88 119 THR A N 1
ATOM 914 C CA . THR A 1 119 ? 15.094 2.621 2.158 1 98.88 119 THR A CA 1
ATOM 915 C C . THR A 1 119 ? 15.281 1.763 3.404 1 98.88 119 THR A C 1
ATOM 917 O O . THR A 1 119 ? 14.562 1.93 4.395 1 98.88 119 THR A O 1
ATOM 920 N N . GLY A 1 120 ? 16.156 0.798 3.332 1 98.75 120 GLY A N 1
ATOM 921 C CA . GLY A 1 120 ? 16.531 -0.001 4.484 1 98.75 120 GLY A CA 1
ATOM 922 C C . GLY A 1 120 ? 15.578 -1.146 4.762 1 98.75 120 GLY A C 1
ATOM 923 O O . GLY A 1 120 ? 15.602 -1.736 5.844 1 98.75 120 GLY A O 1
ATOM 924 N N . LEU A 1 121 ? 14.734 -1.442 3.836 1 98.88 121 LEU A N 1
ATOM 925 C CA . LEU A 1 121 ? 13.812 -2.566 3.98 1 98.88 121 LEU A CA 1
ATOM 926 C C . LEU A 1 121 ? 14.562 -3.893 3.908 1 98.88 121 LEU A C 1
ATOM 928 O O . LEU A 1 121 ? 15.516 -4.027 3.145 1 98.88 121 LEU A O 1
ATOM 932 N N . LYS A 1 122 ? 14.086 -4.824 4.68 1 98.69 122 LYS A N 1
ATOM 933 C CA . LYS A 1 122 ? 14.727 -6.133 4.723 1 98.69 122 LYS A CA 1
ATOM 934 C C . LYS A 1 122 ? 13.836 -7.207 4.109 1 98.69 122 LYS A C 1
ATOM 936 O O . LYS A 1 122 ? 12.625 -7.211 4.324 1 98.69 122 LYS A O 1
ATOM 941 N N . GLN A 1 123 ? 14.5 -8.07 3.404 1 98.56 123 GLN A N 1
ATOM 942 C CA . GLN A 1 123 ? 13.797 -9.18 2.781 1 98.56 123 GLN A CA 1
ATOM 943 C C . GLN A 1 123 ? 12.969 -9.953 3.809 1 98.56 123 GLN A C 1
ATOM 945 O O . GLN A 1 123 ? 13.469 -10.289 4.883 1 98.56 123 GLN A O 1
ATOM 950 N N . GLY A 1 124 ? 11.703 -10.078 3.434 1 98.31 124 GLY A N 1
ATOM 951 C CA . GLY A 1 124 ? 10.836 -10.961 4.199 1 98.31 124 GLY A CA 1
ATOM 952 C C . GLY A 1 124 ? 10.273 -10.305 5.449 1 98.31 124 GLY A C 1
ATOM 953 O O . GLY A 1 124 ? 9.398 -10.867 6.113 1 98.31 124 GLY A O 1
ATOM 954 N N . VAL A 1 125 ? 10.766 -9.172 5.848 1 98.69 125 VAL A N 1
ATOM 955 C CA . VAL A 1 125 ? 10.266 -8.453 7.016 1 98.69 125 VAL A CA 1
ATOM 956 C C . VAL A 1 125 ? 9 -7.68 6.648 1 98.69 125 VAL A C 1
ATOM 958 O O . VAL A 1 125 ? 8.969 -6.973 5.641 1 98.69 125 VAL A O 1
ATOM 961 N N . GLU A 1 126 ? 7.98 -7.859 7.492 1 98.69 126 GLU A N 1
ATOM 962 C CA . GLU A 1 126 ? 6.699 -7.211 7.223 1 98.69 126 GLU A CA 1
ATOM 963 C C . GLU A 1 126 ? 6.66 -5.801 7.805 1 98.69 126 GLU A C 1
ATOM 965 O O . GLU A 1 126 ? 6.957 -5.602 8.984 1 98.69 126 GLU A O 1
ATOM 970 N N . TYR A 1 127 ? 6.148 -4.895 6.969 1 98.88 127 TYR A N 1
ATOM 971 C CA . TYR A 1 127 ? 6.043 -3.49 7.352 1 98.88 127 TYR A CA 1
ATOM 972 C C . TYR A 1 127 ? 4.617 -2.982 7.176 1 98.88 127 TYR A C 1
ATOM 974 O O . TYR A 1 127 ? 3.889 -3.449 6.297 1 98.88 127 TYR A O 1
ATOM 982 N N . VAL A 1 128 ? 4.227 -2.041 8.07 1 98.56 128 VAL A N 1
ATOM 983 C CA . VAL A 1 128 ? 3.068 -1.177 7.871 1 98.56 128 VAL A CA 1
ATOM 984 C C . VAL A 1 128 ? 3.531 0.237 7.527 1 98.56 128 VAL A C 1
ATOM 986 O O . VAL A 1 128 ? 4.629 0.648 7.906 1 98.56 128 VAL A O 1
ATOM 989 N N . TYR A 1 129 ? 2.699 0.897 6.684 1 98.5 129 TYR A N 1
ATOM 990 C CA . TYR A 1 129 ? 3.08 2.256 6.312 1 98.5 129 TYR A CA 1
ATOM 991 C C . TYR A 1 129 ? 1.867 3.178 6.301 1 98.5 129 TYR A C 1
ATOM 993 O O . TYR A 1 129 ? 0.726 2.713 6.234 1 98.5 129 TYR A O 1
ATOM 1001 N N . ARG A 1 130 ? 2.148 4.457 6.375 1 97.12 130 ARG A N 1
ATOM 1002 C CA . ARG A 1 130 ? 1.185 5.512 6.082 1 97.12 130 ARG A CA 1
ATOM 1003 C C . ARG A 1 130 ? 1.854 6.684 5.375 1 97.12 130 ARG A C 1
ATOM 1005 O O . ARG A 1 130 ? 3.055 6.91 5.535 1 97.12 130 ARG A O 1
ATOM 1012 N N . VAL A 1 131 ? 1.114 7.316 4.508 1 97.38 131 VAL A N 1
ATOM 1013 C CA . VAL A 1 131 ? 1.594 8.445 3.719 1 97.38 131 VAL A CA 1
ATOM 1014 C C . VAL A 1 131 ? 0.888 9.727 4.164 1 97.38 131 VAL A C 1
ATOM 1016 O O . VAL A 1 131 ? -0.278 9.688 4.566 1 97.38 131 VAL A O 1
ATOM 1019 N N . GLY A 1 132 ? 1.66 10.867 4.137 1 95.88 132 GLY A N 1
ATOM 1020 C CA . GLY A 1 132 ? 1.034 12.141 4.477 1 95.88 132 GLY A CA 1
ATOM 1021 C C . GLY A 1 132 ? 2.035 13.258 4.691 1 95.88 132 GLY A C 1
ATOM 1022 O O . GLY A 1 132 ? 3.105 13.266 4.078 1 95.88 132 GLY A O 1
ATOM 1023 N N . ASP A 1 133 ? 1.568 14.211 5.523 1 91.75 133 ASP A N 1
ATOM 1024 C CA . ASP A 1 133 ? 2.389 15.391 5.793 1 91.75 133 ASP A CA 1
ATOM 1025 C C . ASP A 1 133 ? 2.848 15.422 7.25 1 91.75 133 ASP A C 1
ATOM 1027 O O . ASP A 1 133 ? 3.406 16.422 7.707 1 91.75 133 ASP A O 1
ATOM 1031 N N . GLY A 1 134 ? 2.582 14.367 7.961 1 84.31 134 GLY A N 1
ATOM 1032 C CA . GLY A 1 134 ? 3.053 14.242 9.328 1 84.31 134 GLY A CA 1
ATOM 1033 C C . GLY A 1 134 ? 2.176 14.969 10.328 1 84.31 134 GLY A C 1
ATOM 1034 O O . GLY A 1 134 ? 2.418 14.906 11.539 1 84.31 134 GLY A O 1
ATOM 1035 N N . THR A 1 135 ? 1.192 15.719 9.898 1 79.06 135 THR A N 1
ATOM 1036 C CA . THR A 1 135 ? 0.399 16.516 10.828 1 79.06 135 THR A CA 1
ATOM 1037 C C . THR A 1 135 ? -0.819 15.742 11.312 1 79.06 135 THR A C 1
ATOM 1039 O O . THR A 1 135 ? -1.469 16.141 12.281 1 79.06 135 THR A O 1
ATOM 1042 N N . ASN A 1 136 ? -1.188 14.711 10.695 1 65.62 136 ASN A N 1
ATOM 1043 C CA . ASN A 1 136 ? -2.314 13.875 11.102 1 65.62 136 ASN A CA 1
ATOM 1044 C C . ASN A 1 136 ? -1.969 12.391 11.031 1 65.62 136 ASN A C 1
ATOM 1046 O O . ASN A 1 136 ? -1.092 11.992 10.258 1 65.62 136 ASN A O 1
ATOM 1050 N N . MET B 1 1 ? -22.953 -39.219 -80.938 1 23.17 1 MET B N 1
ATOM 1051 C CA . MET B 1 1 ? -23.078 -39.656 -79.562 1 23.17 1 MET B CA 1
ATOM 1052 C C . MET B 1 1 ? -24.188 -38.875 -78.812 1 23.17 1 MET B C 1
ATOM 1054 O O . MET B 1 1 ? -24.25 -38.875 -77.625 1 23.17 1 MET B O 1
ATOM 1058 N N . LYS B 1 2 ? -25.031 -38.125 -79.688 1 29.09 2 LYS B N 1
ATOM 1059 C CA . LYS B 1 2 ? -26.078 -37.125 -79.625 1 29.09 2 LYS B CA 1
ATOM 1060 C C . LYS B 1 2 ? -27.375 -37.688 -79.062 1 29.09 2 LYS B C 1
ATOM 1062 O O . LYS B 1 2 ? -28.344 -37.906 -79.812 1 29.09 2 LYS B O 1
ATOM 1067 N N . GLN B 1 3 ? -27.266 -38.531 -77.938 1 26.48 3 GLN B N 1
ATOM 1068 C CA . GLN B 1 3 ? -28.5 -39.281 -77.688 1 26.48 3 GLN B CA 1
ATOM 1069 C C . GLN B 1 3 ? -29.594 -38.375 -77.125 1 26.48 3 GLN B C 1
ATOM 1071 O O . GLN B 1 3 ? -29.344 -37.562 -76.25 1 26.48 3 GLN B O 1
ATOM 1076 N N . TYR B 1 4 ? -30.859 -38.094 -77.75 1 27.58 4 TYR B N 1
ATOM 1077 C CA . TYR B 1 4 ? -32.094 -37.344 -77.875 1 27.58 4 TYR B CA 1
ATOM 1078 C C . TYR B 1 4 ? -33.062 -37.688 -76.75 1 27.58 4 TYR B C 1
ATOM 1080 O O . TYR B 1 4 ? -34.25 -37.281 -76.812 1 27.58 4 TYR B O 1
ATOM 1088 N N . ALA B 1 5 ? -32.844 -38.531 -75.625 1 23.22 5 ALA B N 1
ATOM 1089 C CA . ALA B 1 5 ? -34.094 -39.188 -75.25 1 23.22 5 ALA B CA 1
ATOM 1090 C C . ALA B 1 5 ? -35 -38.25 -74.5 1 23.22 5 ALA B C 1
ATOM 1092 O O . ALA B 1 5 ? -34.656 -37.75 -73.438 1 23.22 5 ALA B O 1
ATOM 1093 N N . GLU B 1 6 ? -36.062 -37.438 -75 1 31.14 6 GLU B N 1
ATOM 1094 C CA . GLU B 1 6 ? -37.031 -36.375 -74.625 1 31.14 6 GLU B CA 1
ATOM 1095 C C . GLU B 1 6 ? -38.094 -36.938 -73.688 1 31.14 6 GLU B C 1
ATOM 1097 O O . GLU B 1 6 ? -38.938 -36.188 -73.25 1 31.14 6 GLU B O 1
ATOM 1102 N N . LYS B 1 7 ? -38.188 -38.156 -73.25 1 34.03 7 LYS B N 1
ATOM 1103 C CA . LYS B 1 7 ? -39.594 -38.562 -73.25 1 34.03 7 LYS B CA 1
ATOM 1104 C C . LYS B 1 7 ? -40.344 -37.875 -72.125 1 34.03 7 LYS B C 1
ATOM 1106 O O . LYS B 1 7 ? -39.688 -37.344 -71.188 1 34.03 7 LYS B O 1
ATOM 1111 N N . ILE B 1 8 ? -41.094 -38.594 -71 1 24.39 8 ILE B N 1
ATOM 1112 C CA . ILE B 1 8 ? -42.5 -38.875 -70.812 1 24.39 8 ILE B CA 1
ATOM 1113 C C . ILE B 1 8 ? -43.094 -38.062 -69.688 1 24.39 8 ILE B C 1
ATOM 1115 O O . ILE B 1 8 ? -42.531 -38.062 -68.562 1 24.39 8 ILE B O 1
ATOM 1119 N N . ALA B 1 9 ? -44.125 -37.125 -69.75 1 28.45 9 ALA B N 1
ATOM 1120 C CA . ALA B 1 9 ? -45 -36.094 -69.25 1 28.45 9 ALA B CA 1
ATOM 1121 C C . ALA B 1 9 ? -45.938 -36.656 -68.188 1 28.45 9 ALA B C 1
ATOM 1123 O O . ALA B 1 9 ? -47 -36.062 -67.938 1 28.45 9 ALA B O 1
ATOM 1124 N N . LEU B 1 10 ? -45.562 -37.75 -67.438 1 23.62 10 LEU B N 1
ATOM 1125 C CA . LEU B 1 10 ? -46.75 -38.531 -67.062 1 23.62 10 LEU B CA 1
ATOM 1126 C C . LEU B 1 10 ? -47.656 -37.719 -66.125 1 23.62 10 LEU B C 1
ATOM 1128 O O . LEU B 1 10 ? -47.219 -36.781 -65.5 1 23.62 10 LEU B O 1
ATOM 1132 N N . PHE B 1 11 ? -48.594 -38.312 -65.188 1 24.27 11 PHE B N 1
ATOM 1133 C CA . PHE B 1 11 ? -50 -38.656 -65 1 24.27 11 PHE B CA 1
ATOM 1134 C C . PHE B 1 11 ? -50.594 -37.875 -63.812 1 24.27 11 PHE B C 1
ATOM 1136 O O . PHE B 1 11 ? -49.844 -37.438 -62.906 1 24.27 11 PHE B O 1
ATOM 1143 N N . PHE B 1 12 ? -51.781 -38.188 -63.219 1 27.45 12 PHE B N 1
ATOM 1144 C CA . PHE B 1 12 ? -53.188 -37.844 -63.094 1 27.45 12 PHE B CA 1
ATOM 1145 C C . PHE B 1 12 ? -53.5 -37.406 -61.656 1 27.45 12 PHE B C 1
ATOM 1147 O O . PHE B 1 12 ? -54.062 -36.344 -61.438 1 27.45 12 PHE B O 1
ATOM 1154 N N . LEU B 1 13 ? -53.875 -38.281 -60.594 1 28.3 13 LEU B N 1
ATOM 1155 C CA . LEU B 1 13 ? -55.281 -38.406 -60.219 1 28.3 13 LEU B CA 1
ATOM 1156 C C . LEU B 1 13 ? -55.562 -37.625 -58.938 1 28.3 13 LEU B C 1
ATOM 1158 O O . LEU B 1 13 ? -56.469 -36.75 -58.938 1 28.3 13 LEU B O 1
ATOM 1162 N N . CYS B 1 14 ? -56.094 -38.219 -57.719 1 24 14 CYS B N 1
ATOM 1163 C CA . CYS B 1 14 ? -57.406 -38.219 -57.125 1 24 14 CYS B CA 1
ATOM 1164 C C . CYS B 1 14 ? -57.469 -37.406 -55.844 1 24 14 CYS B C 1
ATOM 1166 O O . CYS B 1 14 ? -58.375 -36.594 -55.656 1 24 14 CYS B O 1
ATOM 1168 N N . PHE B 1 15 ? -56.938 -37.75 -54.406 1 26.8 15 PHE B N 1
ATOM 1169 C CA . PHE B 1 15 ? -57.938 -38.094 -53.406 1 26.8 15 PHE B CA 1
ATOM 1170 C C . PHE B 1 15 ? -58.344 -36.875 -52.594 1 26.8 15 PHE B C 1
ATOM 1172 O O . PHE B 1 15 ? -57.625 -35.875 -52.531 1 26.8 15 PHE B O 1
ATOM 1179 N N . SER B 1 16 ? -59.25 -36.938 -51.344 1 27.73 16 SER B N 1
ATOM 1180 C CA . SER B 1 16 ? -60.438 -36.531 -50.594 1 27.73 16 SER B CA 1
ATOM 1181 C C . SER B 1 16 ? -60.094 -35.656 -49.406 1 27.73 16 SER B C 1
ATOM 1183 O O . SER B 1 16 ? -60.969 -35.25 -48.656 1 27.73 16 SER B O 1
ATOM 1185 N N . PHE B 1 17 ? -59 -35.219 -48.875 1 33.38 17 PHE B N 1
ATOM 1186 C CA . PHE B 1 17 ? -58.969 -35.156 -47.406 1 33.38 17 PHE B CA 1
ATOM 1187 C C . PHE B 1 17 ? -59.812 -34 -46.906 1 33.38 17 PHE B C 1
ATOM 1189 O O . PHE B 1 17 ? -59.656 -32.875 -47.344 1 33.38 17 PHE B O 1
ATOM 1196 N N . ILE B 1 18 ? -60.906 -34.219 -46.062 1 34.22 18 ILE B N 1
ATOM 1197 C CA . ILE B 1 18 ? -62.031 -33.562 -45.469 1 34.22 18 ILE B CA 1
ATOM 1198 C C . ILE B 1 18 ? -61.562 -32.562 -44.406 1 34.22 18 ILE B C 1
ATOM 1200 O O . ILE B 1 18 ? -60.781 -32.906 -43.531 1 34.22 18 ILE B O 1
ATOM 1204 N N . LEU B 1 19 ? -61.875 -31.125 -44.438 1 33.78 19 LEU B N 1
ATOM 1205 C CA . LEU B 1 19 ? -61.562 -29.797 -43.938 1 33.78 19 LEU B CA 1
ATOM 1206 C C . LEU B 1 19 ? -62.312 -29.5 -42.625 1 33.78 19 LEU B C 1
ATOM 1208 O O . LEU B 1 19 ? -62.688 -28.359 -42.375 1 33.78 19 LEU B O 1
ATOM 1212 N N . SER B 1 20 ? -62.719 -30.531 -41.656 1 35.06 20 SER B N 1
ATOM 1213 C CA . SER B 1 20 ? -63.812 -30 -40.844 1 35.06 20 SER B CA 1
ATOM 1214 C C . SER B 1 20 ? -63.312 -28.906 -39.906 1 35.06 20 SER B C 1
ATOM 1216 O O . SER B 1 20 ? -62.219 -28.969 -39.406 1 35.06 20 SER B O 1
ATOM 1218 N N . SER B 1 21 ? -64.062 -27.656 -39.75 1 36.66 21 SER B N 1
ATOM 1219 C CA . SER B 1 21 ? -64 -26.281 -39.281 1 36.66 21 SER B CA 1
ATOM 1220 C C . SER B 1 21 ? -64.188 -26.203 -37.781 1 36.66 21 SER B C 1
ATOM 1222 O O . SER B 1 21 ? -64.438 -25.125 -37.219 1 36.66 21 SER B O 1
ATOM 1224 N N . LEU B 1 22 ? -63.656 -27.141 -36.875 1 39 22 LEU B N 1
ATOM 1225 C CA . LEU B 1 22 ? -64.188 -26.969 -35.5 1 39 22 LEU B CA 1
ATOM 1226 C C . LEU B 1 22 ? -63.75 -25.641 -34.938 1 39 22 LEU B C 1
ATOM 1228 O O . LEU B 1 22 ? -62.562 -25.328 -34.875 1 39 22 LEU B O 1
ATOM 1232 N N . ILE B 1 23 ? -64.625 -24.641 -34.812 1 39.34 23 ILE B N 1
ATOM 1233 C CA . ILE B 1 23 ? -64.625 -23.266 -34.375 1 39.34 23 ILE B CA 1
ATOM 1234 C C . ILE B 1 23 ? -64.312 -23.203 -32.875 1 39.34 23 ILE B C 1
ATOM 1236 O O . ILE B 1 23 ? -65.062 -23.734 -32.062 1 39.34 23 ILE B O 1
ATOM 1240 N N . ILE B 1 24 ? -63.156 -23.516 -32.281 1 38.28 24 ILE B N 1
ATOM 1241 C CA . ILE B 1 24 ? -62.906 -23.516 -30.859 1 38.28 24 ILE B CA 1
ATOM 1242 C C . ILE B 1 24 ? -62.906 -22.094 -30.328 1 38.28 24 ILE B C 1
ATOM 1244 O O . ILE B 1 24 ? -62.219 -21.219 -30.859 1 38.28 24 ILE B O 1
ATOM 1248 N N . PRO B 1 25 ? -63.969 -21.688 -29.547 1 44.47 25 PRO B N 1
ATOM 1249 C CA . PRO B 1 25 ? -64.125 -20.359 -28.906 1 44.47 25 PRO B CA 1
ATOM 1250 C C . PRO B 1 25 ? -62.938 -19.984 -28.031 1 44.47 25 PRO B C 1
ATOM 1252 O O . PRO B 1 25 ? -62.406 -20.828 -27.312 1 44.47 25 PRO B O 1
ATOM 1255 N N . ILE B 1 26 ? -62.094 -19.109 -28.453 1 39.41 26 ILE B N 1
ATOM 1256 C CA . ILE B 1 26 ? -60.906 -18.609 -27.812 1 39.41 26 ILE B CA 1
ATOM 1257 C C . ILE B 1 26 ? -61.25 -17.812 -26.578 1 39.41 26 ILE B C 1
ATOM 1259 O O . ILE B 1 26 ? -61.938 -16.797 -26.672 1 39.41 26 ILE B O 1
ATOM 1263 N N . PRO B 1 27 ? -61.688 -18.547 -25.469 1 44.28 27 PRO B N 1
ATOM 1264 C CA . PRO B 1 27 ? -61.875 -17.672 -24.312 1 44.28 27 PRO B CA 1
ATOM 1265 C C . PRO B 1 27 ? -60.719 -16.688 -24.094 1 44.28 27 PRO B C 1
ATOM 1267 O O . PRO B 1 27 ? -59.562 -17.016 -24.438 1 44.28 27 PRO B O 1
ATOM 1270 N N . VAL B 1 28 ? -60.969 -15.43 -24.25 1 41.09 28 VAL B N 1
ATOM 1271 C CA . VAL B 1 28 ? -60.125 -14.281 -23.984 1 41.09 28 VAL B CA 1
ATOM 1272 C C . VAL B 1 28 ? -59.656 -14.328 -22.531 1 41.09 28 VAL B C 1
ATOM 1274 O O . VAL B 1 28 ? -60.469 -14.219 -21.609 1 41.09 28 VAL B O 1
ATOM 1277 N N . SER B 1 29 ? -58.906 -15.367 -22.078 1 37.03 29 SER B N 1
ATOM 1278 C CA . SER B 1 29 ? -58.344 -15.367 -20.734 1 37.03 29 SER B CA 1
ATOM 1279 C C . SER B 1 29 ? -57.656 -14.039 -20.422 1 37.03 29 SER B C 1
ATOM 1281 O O . SER B 1 29 ? -56.906 -13.508 -21.25 1 37.03 29 SER B O 1
ATOM 1283 N N . ALA B 1 30 ? -58.344 -13.156 -19.594 1 39.47 30 ALA B N 1
ATOM 1284 C CA . ALA B 1 30 ? -57.781 -12 -18.906 1 39.47 30 ALA B CA 1
ATOM 1285 C C . ALA B 1 30 ? -56.375 -12.328 -18.375 1 39.47 30 ALA B C 1
ATOM 1287 O O . ALA B 1 30 ? -56.156 -13.406 -17.828 1 39.47 30 ALA B O 1
ATOM 1288 N N . GLU B 1 31 ? -55.344 -11.977 -19.125 1 36.78 31 GLU B N 1
ATOM 1289 C CA . GLU B 1 31 ? -53.938 -12.094 -18.75 1 36.78 31 GLU B CA 1
ATOM 1290 C C . GLU B 1 31 ? -53.688 -11.492 -17.359 1 36.78 31 GLU B C 1
ATOM 1292 O O . GLU B 1 31 ? -53.938 -10.305 -17.141 1 36.78 31 GLU B O 1
ATOM 1297 N N . THR B 1 32 ? -54.188 -12.172 -16.219 1 37.44 32 THR B N 1
ATOM 1298 C CA . THR B 1 32 ? -53.719 -11.773 -14.898 1 37.44 32 THR B CA 1
ATOM 1299 C C . THR B 1 32 ? -52.219 -11.516 -14.906 1 37.44 32 THR B C 1
ATOM 1301 O O . THR B 1 32 ? -51.438 -12.406 -15.25 1 37.44 32 THR B O 1
ATOM 1304 N N . THR B 1 33 ? -51.812 -10.234 -15.219 1 33.69 33 THR B N 1
ATOM 1305 C CA . THR B 1 33 ? -50.469 -9.703 -15.07 1 33.69 33 THR B CA 1
ATOM 1306 C C . THR B 1 33 ? -49.875 -10.07 -13.711 1 33.69 33 THR B C 1
ATOM 1308 O O . THR B 1 33 ? -50.406 -9.648 -12.672 1 33.69 33 THR B O 1
ATOM 1311 N N . THR B 1 34 ? -49.719 -11.422 -13.398 1 34.09 34 THR B N 1
ATOM 1312 C CA . THR B 1 34 ? -48.906 -11.805 -12.234 1 34.09 34 THR B CA 1
ATOM 1313 C C . THR B 1 34 ? -47.656 -10.977 -12.148 1 34.09 34 THR B C 1
ATOM 1315 O O . THR B 1 34 ? -46.812 -11.031 -13.039 1 34.09 34 THR B O 1
ATOM 1318 N N . THR B 1 35 ? -47.781 -9.711 -11.633 1 32.97 35 THR B N 1
ATOM 1319 C CA . THR B 1 35 ? -46.594 -8.953 -11.188 1 32.97 35 THR B CA 1
ATOM 1320 C C . THR B 1 35 ? -45.719 -9.82 -10.305 1 32.97 35 THR B C 1
ATOM 1322 O O . THR B 1 35 ? -46.125 -10.258 -9.227 1 32.97 35 THR B O 1
ATOM 1325 N N . GLN B 1 36 ? -45.031 -10.852 -10.844 1 35.0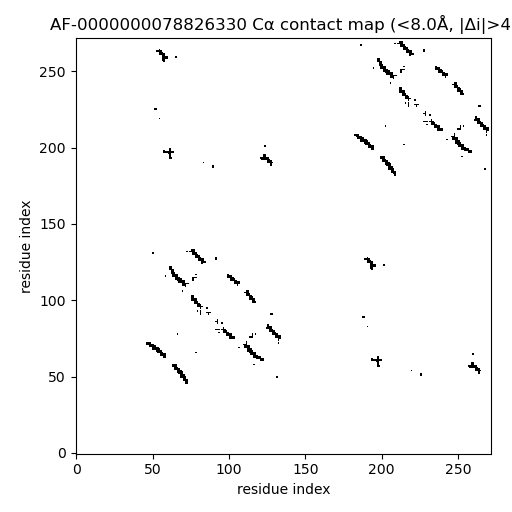3 36 GLN B N 1
ATOM 1326 C CA . GLN B 1 36 ? -43.938 -11.5 -10.109 1 35.03 36 GLN B CA 1
ATOM 1327 C C . GLN B 1 36 ? -43.062 -10.461 -9.406 1 35.03 36 GLN B C 1
ATOM 1329 O O . GLN B 1 36 ? -42.406 -9.648 -10.062 1 35.03 36 GLN B O 1
ATOM 1334 N N . SER B 1 37 ? -43.531 -9.977 -8.234 1 34.59 37 SER B N 1
ATOM 1335 C CA . SER B 1 37 ? -42.656 -9.289 -7.301 1 34.59 37 SER B CA 1
ATOM 1336 C C . SER B 1 37 ? -41.344 -10.047 -7.141 1 34.59 37 SER B C 1
ATOM 1338 O O . SER B 1 37 ? -41.312 -11.203 -6.723 1 34.59 37 SER B O 1
ATOM 1340 N N . ILE B 1 38 ? -40.438 -9.953 -8.07 1 31.44 38 ILE B N 1
ATOM 1341 C CA . ILE B 1 38 ? -39.062 -10.344 -7.793 1 31.44 38 ILE B CA 1
ATOM 1342 C C . ILE B 1 38 ? -38.625 -9.789 -6.441 1 31.44 38 ILE B C 1
ATOM 1344 O O . ILE B 1 38 ? -38.562 -8.57 -6.258 1 31.44 38 ILE B O 1
ATOM 1348 N N . SER B 1 39 ? -39.219 -10.352 -5.359 1 35.03 39 SER B N 1
ATOM 1349 C CA . SER B 1 39 ? -38.5 -10.188 -4.098 1 35.03 39 SER B CA 1
ATOM 1350 C C . SER B 1 39 ? -37.031 -10.438 -4.273 1 35.03 39 SER B C 1
ATOM 1352 O O . SER B 1 39 ? -36.594 -11.547 -4.621 1 35.03 39 SER B O 1
ATOM 1354 N N . ILE B 1 40 ? -36.375 -9.531 -4.84 1 32.09 40 ILE B N 1
ATOM 1355 C CA . ILE B 1 40 ? -34.938 -9.531 -4.609 1 32.09 40 ILE B CA 1
ATOM 1356 C C . ILE B 1 40 ? -34.656 -9.656 -3.115 1 32.09 40 ILE B C 1
ATOM 1358 O O . ILE B 1 40 ? -35.031 -8.797 -2.328 1 32.09 40 ILE B O 1
ATOM 1362 N N . ASP B 1 41 ? -34.969 -10.859 -2.543 1 34.16 41 ASP B N 1
ATOM 1363 C CA . ASP B 1 41 ? -34.344 -11.133 -1.259 1 34.16 41 ASP B CA 1
ATOM 1364 C C . ASP B 1 41 ? -32.906 -10.57 -1.219 1 34.16 41 ASP B C 1
ATOM 1366 O O . ASP B 1 41 ? -32.031 -11.023 -1.959 1 34.16 41 ASP B O 1
ATOM 1370 N N . LYS B 1 42 ? -32.75 -9.297 -1.113 1 32.25 42 LYS B N 1
ATOM 1371 C CA . LYS B 1 42 ? -31.516 -8.664 -0.649 1 32.25 42 LYS B CA 1
ATOM 1372 C C . LYS B 1 42 ? -30.922 -9.43 0.523 1 32.25 42 LYS B C 1
ATOM 1374 O O . LYS B 1 42 ? -30.219 -8.852 1.355 1 32.25 42 LYS B O 1
ATOM 1379 N N . THR B 1 43 ? -31.516 -10.5 0.996 1 38.38 43 THR B N 1
ATOM 1380 C CA . THR B 1 43 ? -30.797 -11.109 2.113 1 38.38 43 THR B CA 1
ATOM 1381 C C . THR B 1 43 ? -29.328 -11.289 1.777 1 38.38 43 THR B C 1
ATOM 1383 O O . THR B 1 43 ? -28.922 -12.336 1.269 1 38.38 43 THR B O 1
ATOM 1386 N N . THR B 1 44 ? -28.828 -10.977 0.64 1 36.75 44 THR B N 1
ATOM 1387 C CA . THR B 1 44 ? -27.391 -11.258 0.587 1 36.75 44 THR B CA 1
ATOM 1388 C C . THR B 1 44 ? -26.688 -10.703 1.823 1 36.75 44 THR B C 1
ATOM 1390 O O . THR B 1 44 ? -26.781 -9.508 2.115 1 36.75 44 THR B O 1
ATOM 1393 N N . ALA B 1 45 ? -26.719 -11.297 3.014 1 39.47 45 ALA B N 1
ATOM 1394 C CA . ALA B 1 45 ? -25.828 -11.031 4.129 1 39.47 45 ALA B CA 1
ATOM 1395 C C . ALA B 1 45 ? -24.547 -10.359 3.65 1 39.47 45 ALA B C 1
ATOM 1397 O O . ALA B 1 45 ? -23.844 -10.883 2.773 1 39.47 45 ALA B O 1
ATOM 1398 N N . SER B 1 46 ? -24.422 -9.117 3.453 1 47.09 46 SER B N 1
ATOM 1399 C CA . SER B 1 46 ? -23.281 -8.289 3.049 1 47.09 46 SER B CA 1
ATOM 1400 C C . SER B 1 46 ? -21.969 -8.852 3.59 1 47.09 46 SER B C 1
ATOM 1402 O O . SER B 1 46 ? -21.781 -8.938 4.805 1 47.09 46 SER B O 1
ATOM 1404 N N . ALA B 1 47 ? -21.391 -9.992 3.037 1 54.12 47 ALA B N 1
ATOM 1405 C CA . ALA B 1 47 ? -20.094 -10.562 3.398 1 54.12 47 ALA B CA 1
ATOM 1406 C C . ALA B 1 47 ? -19.172 -9.484 3.967 1 54.12 47 ALA B C 1
ATOM 1408 O O . ALA B 1 47 ? -19.125 -8.359 3.461 1 54.12 47 ALA B O 1
ATOM 1409 N N . ASP B 1 48 ? -19.078 -9.5 5.32 1 62.56 48 ASP B N 1
ATOM 1410 C CA . ASP B 1 48 ? -18.109 -8.648 6 1 62.56 48 ASP B CA 1
ATOM 1411 C C . ASP B 1 48 ? -16.797 -8.562 5.215 1 62.56 48 ASP B C 1
ATOM 1413 O O . ASP B 1 48 ? -16.016 -9.516 5.188 1 62.56 48 ASP B O 1
ATOM 1417 N N . ASP B 1 49 ? -16.672 -7.68 4.352 1 79.5 49 ASP B N 1
ATOM 1418 C CA . ASP B 1 49 ? -15.547 -7.465 3.457 1 79.5 49 ASP B CA 1
ATOM 1419 C C . ASP B 1 49 ? -14.469 -6.625 4.133 1 79.5 49 ASP B C 1
ATOM 1421 O O . ASP B 1 49 ? -13.672 -5.969 3.457 1 79.5 49 ASP B O 1
ATOM 1425 N N . THR B 1 50 ? -14.516 -6.691 5.473 1 86.75 50 THR B N 1
ATOM 1426 C CA . THR B 1 50 ? -13.562 -5.871 6.219 1 86.75 50 THR B CA 1
ATOM 1427 C C . THR B 1 50 ? -12.141 -6.383 6.02 1 86.75 50 THR B C 1
ATOM 1429 O O . THR B 1 50 ? -11.883 -7.582 6.137 1 86.75 50 THR B O 1
ATOM 1432 N N . ILE B 1 51 ? -11.25 -5.57 5.609 1 92.88 51 ILE B N 1
ATOM 1433 C CA . ILE B 1 51 ? -9.812 -5.816 5.48 1 92.88 51 ILE B CA 1
ATOM 1434 C C . ILE B 1 51 ? -9.062 -5.031 6.555 1 92.88 51 ILE B C 1
ATOM 1436 O O . ILE B 1 51 ? -9.344 -3.854 6.785 1 92.88 51 ILE B O 1
ATOM 1440 N N . LYS B 1 52 ? -8.148 -5.797 7.262 1 93.31 52 LYS B N 1
ATOM 1441 C CA . LYS B 1 52 ? -7.391 -5.156 8.336 1 93.31 52 LYS B CA 1
ATOM 1442 C C . LYS B 1 52 ? -5.895 -5.402 8.172 1 93.31 52 LYS B C 1
ATOM 1444 O O . LYS B 1 52 ? -5.48 -6.477 7.727 1 93.31 52 LYS B O 1
ATOM 1449 N N . ASP B 1 53 ? -5.062 -4.438 8.578 1 94.62 53 ASP B N 1
ATOM 1450 C CA . ASP B 1 53 ? -3.625 -4.562 8.805 1 94.62 53 ASP B CA 1
ATOM 1451 C C . ASP B 1 53 ? -2.906 -5.012 7.535 1 94.62 53 ASP B C 1
ATOM 1453 O O . ASP B 1 53 ? -2.152 -5.984 7.551 1 94.62 53 ASP B O 1
ATOM 1457 N N . VAL B 1 54 ? -3.121 -4.262 6.453 1 97.25 54 VAL B N 1
ATOM 1458 C CA . VAL B 1 54 ? -2.383 -4.535 5.223 1 97.25 54 VAL B CA 1
ATOM 1459 C C . VAL B 1 54 ? -0.903 -4.219 5.43 1 97.25 54 VAL B C 1
ATOM 1461 O O . VAL B 1 54 ? -0.554 -3.131 5.898 1 97.25 54 VAL B O 1
ATOM 1464 N N . THR B 1 55 ? -0.029 -5.199 5.156 1 98.44 55 THR B N 1
ATOM 1465 C CA . THR B 1 55 ? 1.418 -5.035 5.242 1 98.44 55 THR B CA 1
ATOM 1466 C C . THR B 1 55 ? 2.078 -5.34 3.9 1 98.44 55 THR B C 1
ATOM 1468 O O . THR B 1 55 ? 1.466 -5.961 3.027 1 98.44 55 THR B O 1
ATOM 1471 N N . PHE B 1 56 ? 3.312 -4.891 3.744 1 98.75 56 PHE B N 1
ATOM 1472 C CA . PHE B 1 56 ? 4.164 -5.332 2.645 1 98.75 56 PHE B CA 1
ATOM 1473 C C . PHE B 1 56 ? 5.508 -5.82 3.166 1 98.75 56 PHE B C 1
ATOM 1475 O O . PHE B 1 56 ? 5.965 -5.387 4.227 1 98.75 56 PHE B O 1
ATOM 1482 N N . ALA B 1 57 ? 6.117 -6.699 2.377 1 98.81 57 ALA B N 1
ATOM 1483 C CA . ALA B 1 57 ? 7.449 -7.234 2.654 1 98.81 57 ALA B CA 1
ATOM 1484 C C . ALA B 1 57 ? 8.242 -7.434 1.364 1 98.81 57 ALA B C 1
ATOM 1486 O O . ALA B 1 57 ? 7.75 -8.062 0.421 1 98.81 57 ALA B O 1
ATOM 1487 N N . PRO B 1 58 ? 9.477 -6.887 1.351 1 98.81 58 PRO B N 1
ATOM 1488 C CA . PRO B 1 58 ? 10.32 -7.16 0.181 1 98.81 58 PRO B CA 1
ATOM 1489 C C . PRO B 1 58 ? 10.547 -8.656 -0.048 1 98.81 58 PRO B C 1
ATOM 1491 O O . PRO B 1 58 ? 10.719 -9.406 0.911 1 98.81 58 PRO B O 1
ATOM 1494 N N . GLY B 1 59 ? 10.43 -9.031 -1.307 1 98.5 59 GLY B N 1
ATOM 1495 C CA . GLY B 1 59 ? 10.75 -10.398 -1.691 1 98.5 59 GLY B CA 1
ATOM 1496 C C . GLY B 1 59 ? 12.234 -10.625 -1.913 1 98.5 59 GLY B C 1
ATOM 1497 O O . GLY B 1 59 ? 13.07 -9.953 -1.296 1 98.5 59 GLY B O 1
ATOM 1498 N N . LYS B 1 60 ? 12.523 -11.633 -2.705 1 97.56 60 LYS B N 1
ATOM 1499 C CA . LYS B 1 60 ? 13.906 -12.047 -2.924 1 97.56 60 LYS B CA 1
ATOM 1500 C C . LYS B 1 60 ? 14.695 -10.961 -3.646 1 97.56 60 LYS B C 1
ATOM 1502 O O . LYS B 1 60 ? 15.914 -10.875 -3.504 1 97.56 60 LYS B O 1
ATOM 1507 N N . ASP B 1 61 ? 14.039 -10.195 -4.496 1 97.94 61 ASP B N 1
ATOM 1508 C CA . ASP B 1 61 ? 14.602 -9.047 -5.195 1 97.94 61 ASP B CA 1
ATOM 1509 C C . ASP B 1 61 ? 13.531 -7.988 -5.465 1 97.94 61 ASP B C 1
ATOM 1511 O O . ASP B 1 61 ? 12.398 -8.102 -4.984 1 97.94 61 ASP B O 1
ATOM 1515 N N . GLN B 1 62 ? 13.898 -6.926 -6.176 1 97.81 62 GLN B N 1
ATOM 1516 C CA . GLN B 1 62 ? 13.008 -5.773 -6.316 1 97.81 62 GLN B CA 1
ATOM 1517 C C . GLN B 1 62 ? 11.812 -6.109 -7.203 1 97.81 62 GLN B C 1
ATOM 1519 O O . GLN B 1 62 ? 10.859 -5.328 -7.293 1 97.81 62 GLN B O 1
ATOM 1524 N N . SER B 1 63 ? 11.75 -7.242 -7.848 1 98.56 63 SER B N 1
ATOM 1525 C CA . SER B 1 63 ? 10.633 -7.609 -8.711 1 98.56 63 SER B CA 1
ATOM 1526 C C . SER B 1 63 ? 9.523 -8.305 -7.922 1 98.56 63 SER B C 1
ATOM 1528 O O . SER B 1 63 ? 8.477 -8.633 -8.477 1 98.56 63 SER B O 1
ATOM 1530 N N . GLN B 1 64 ? 9.844 -8.5 -6.648 1 98.75 64 GLN B N 1
ATOM 1531 C CA . GLN B 1 64 ? 8.906 -9.25 -5.824 1 98.75 64 GLN B CA 1
ATOM 1532 C C . GLN B 1 64 ? 8.531 -8.477 -4.566 1 98.75 64 GLN B C 1
ATOM 1534 O O . GLN B 1 64 ? 9.398 -7.918 -3.893 1 98.75 64 GLN B O 1
ATOM 1539 N N . LEU B 1 65 ? 7.234 -8.477 -4.227 1 98.88 65 LEU B N 1
ATOM 1540 C CA . LEU B 1 65 ? 6.691 -7.879 -3.014 1 98.88 65 LEU B CA 1
ATOM 1541 C C . LEU B 1 65 ? 5.598 -8.758 -2.414 1 98.88 65 LEU B C 1
ATOM 1543 O O . LEU B 1 65 ? 4.738 -9.266 -3.137 1 98.88 65 LEU B O 1
ATOM 1547 N N . ASN B 1 66 ? 5.645 -8.969 -1.135 1 98.88 66 ASN B N 1
ATOM 1548 C CA . ASN B 1 66 ? 4.648 -9.75 -0.417 1 98.88 66 ASN B CA 1
ATOM 1549 C C . ASN B 1 66 ? 3.643 -8.859 0.305 1 98.88 66 ASN B C 1
ATOM 1551 O O . ASN B 1 66 ? 4.027 -7.883 0.955 1 98.88 66 ASN B O 1
ATOM 1555 N N . PHE B 1 67 ? 2.4 -9.18 0.179 1 98.81 67 PHE B N 1
ATOM 1556 C CA . PHE B 1 67 ? 1.317 -8.523 0.907 1 98.81 67 PHE B CA 1
ATOM 1557 C C . PHE B 1 67 ? 0.666 -9.492 1.887 1 98.81 67 PHE B C 1
ATOM 1559 O O . PHE B 1 67 ? 0.453 -10.664 1.561 1 98.81 67 PHE B O 1
ATOM 1566 N N . THR B 1 68 ? 0.374 -9 3.09 1 98.12 68 THR B N 1
ATOM 1567 C CA . THR B 1 68 ? -0.406 -9.75 4.07 1 98.12 68 THR B CA 1
ATOM 1568 C C . THR B 1 68 ? -1.51 -8.875 4.664 1 98.12 68 THR B C 1
ATOM 1570 O O . THR B 1 68 ? -1.347 -7.66 4.793 1 98.12 68 THR B O 1
ATOM 1573 N N . TRP B 1 69 ? -2.617 -9.469 4.973 1 96.94 69 TRP B N 1
ATOM 1574 C CA . TRP B 1 69 ? -3.715 -8.781 5.645 1 96.94 69 TRP B CA 1
ATOM 1575 C C . TRP B 1 69 ? -4.641 -9.781 6.336 1 96.94 69 TRP B C 1
ATOM 1577 O O . TRP B 1 69 ? -4.48 -10.992 6.188 1 96.94 69 TRP B O 1
ATOM 1587 N N . TYR B 1 70 ? -5.582 -9.258 7.164 1 95.5 70 TYR B N 1
ATOM 1588 C CA . TYR B 1 70 ? -6.625 -10.055 7.801 1 95.5 70 TYR B CA 1
ATOM 1589 C C . TYR B 1 70 ? -7.988 -9.758 7.18 1 95.5 70 TYR B C 1
ATOM 1591 O O . TYR B 1 70 ? -8.281 -8.609 6.828 1 95.5 70 TYR B O 1
ATOM 1599 N N . SER B 1 71 ? -8.742 -10.766 7.008 1 94.62 71 SER B N 1
ATOM 1600 C CA . SER B 1 71 ? -10.117 -10.633 6.535 1 94.62 71 SER B CA 1
ATOM 1601 C C . SER B 1 71 ? -11.008 -11.719 7.117 1 94.62 71 SER B C 1
ATOM 1603 O O . SER B 1 71 ? -10.523 -12.641 7.773 1 94.62 71 SER B O 1
ATOM 1605 N N . LYS B 1 72 ? -12.297 -11.594 6.883 1 92.19 72 LYS B N 1
ATOM 1606 C CA . LYS B 1 72 ? -13.25 -12.609 7.324 1 92.19 72 LYS B CA 1
ATOM 1607 C C . LYS B 1 72 ? -13.719 -13.469 6.152 1 92.19 72 LYS B C 1
ATOM 1609 O O . LYS B 1 72 ? -14.43 -14.461 6.348 1 92.19 72 LYS B O 1
ATOM 1614 N N . SER B 1 73 ? -13.289 -13.039 4.996 1 87.69 73 SER B N 1
ATOM 1615 C CA . SER B 1 73 ? -13.695 -13.789 3.814 1 87.69 73 SER B CA 1
ATOM 1616 C C . SER B 1 73 ? -13.078 -15.188 3.809 1 87.69 73 SER B C 1
ATOM 1618 O O . SER B 1 73 ? -11.914 -15.359 4.18 1 87.69 73 SER B O 1
ATOM 1620 N N . THR B 1 74 ? -13.812 -16.141 3.299 1 84.31 74 THR B N 1
ATOM 1621 C CA . THR B 1 74 ? -13.32 -17.5 3.158 1 84.31 74 THR B CA 1
ATOM 1622 C C . THR B 1 74 ? -12.992 -17.812 1.7 1 84.31 74 THR B C 1
ATOM 1624 O O . THR B 1 74 ? -12.5 -18.906 1.385 1 84.31 74 THR B O 1
ATOM 1627 N N . SER B 1 75 ? -13.18 -16.844 0.871 1 89 75 SER B N 1
ATOM 1628 C CA . SER B 1 75 ? -12.883 -17.031 -0.544 1 89 75 SER B CA 1
ATOM 1629 C C . SER B 1 75 ? -11.383 -16.906 -0.813 1 89 75 SER B C 1
ATOM 1631 O O . SER B 1 75 ? -10.625 -16.469 0.057 1 89 75 SER B O 1
ATOM 1633 N N . GLU B 1 76 ? -11 -17.375 -1.985 1 93.75 76 GLU B N 1
ATOM 1634 C CA . GLU B 1 76 ? -9.602 -17.281 -2.371 1 93.75 76 GLU B CA 1
ATOM 1635 C C . GLU B 1 76 ? -9.094 -15.836 -2.285 1 93.75 76 GLU B C 1
ATOM 1637 O O . GLU B 1 76 ? -9.812 -14.906 -2.652 1 93.75 76 GLU B O 1
ATOM 1642 N N . THR B 1 77 ? -7.867 -15.734 -1.77 1 96.19 77 THR B N 1
ATOM 1643 C CA . THR B 1 77 ? -7.289 -14.406 -1.597 1 96.19 77 THR B CA 1
ATOM 1644 C C . THR B 1 77 ? -6.465 -14.016 -2.818 1 96.19 77 THR B C 1
ATOM 1646 O O . THR B 1 77 ? -5.809 -14.859 -3.43 1 96.19 77 THR B O 1
ATOM 1649 N N . GLN B 1 78 ? -6.527 -12.68 -3.131 1 97.75 78 GLN B N 1
ATOM 1650 C CA . GLN B 1 78 ? -5.754 -12.211 -4.273 1 97.75 78 GLN B CA 1
ATOM 1651 C C . GLN B 1 78 ? -5.344 -10.75 -4.102 1 97.75 78 GLN B C 1
ATOM 1653 O O . GLN B 1 78 ? -6.004 -9.992 -3.379 1 97.75 78 GLN B O 1
ATOM 1658 N N . VAL B 1 79 ? -4.234 -10.422 -4.738 1 98.44 79 VAL B N 1
ATOM 1659 C CA . VAL B 1 79 ? -3.832 -9.039 -5.008 1 98.44 79 VAL B CA 1
ATOM 1660 C C . VAL B 1 79 ? -3.916 -8.766 -6.508 1 98.44 79 VAL B C 1
ATOM 1662 O O . VAL B 1 79 ? -3.465 -9.57 -7.32 1 98.44 79 VAL B O 1
ATOM 1665 N N . GLN B 1 80 ? -4.574 -7.633 -6.824 1 98.38 80 GLN B N 1
ATOM 1666 C CA . GLN B 1 80 ? -4.523 -7.133 -8.195 1 98.38 80 GLN B CA 1
ATOM 1667 C C . GLN B 1 80 ? -3.592 -5.93 -8.305 1 98.38 80 GLN B C 1
ATOM 1669 O O . GLN B 1 80 ? -3.59 -5.055 -7.438 1 98.38 80 GLN B O 1
ATOM 1674 N N . VAL B 1 81 ? -2.789 -5.996 -9.352 1 98.81 81 VAL B N 1
ATOM 1675 C CA . VAL B 1 81 ? -1.808 -4.953 -9.625 1 98.81 81 VAL B CA 1
ATOM 1676 C C . VAL B 1 81 ? -1.984 -4.438 -11.055 1 98.81 81 VAL B C 1
ATOM 1678 O O . VAL B 1 81 ? -2.176 -5.223 -11.984 1 98.81 81 VAL B O 1
ATOM 1681 N N . ALA B 1 82 ? -1.967 -3.119 -11.227 1 98.75 82 ALA B N 1
ATOM 1682 C CA . ALA B 1 82 ? -2.043 -2.477 -12.539 1 98.75 82 ALA B CA 1
ATOM 1683 C C . ALA B 1 82 ? -1.054 -1.319 -12.641 1 98.75 82 ALA B C 1
ATOM 1685 O O . ALA B 1 82 ? -0.533 -0.848 -11.633 1 98.75 82 ALA B O 1
ATOM 1686 N N . LEU B 1 83 ? -0.771 -0.943 -13.836 1 98.81 83 LEU B N 1
ATOM 1687 C CA . LEU B 1 83 ? 0.042 0.251 -14.039 1 98.81 83 LEU B CA 1
ATOM 1688 C C . LEU B 1 83 ? -0.727 1.506 -13.641 1 98.81 83 LEU B C 1
ATOM 1690 O O . LEU B 1 83 ? -1.915 1.634 -13.938 1 98.81 83 LEU B O 1
ATOM 1694 N N . LYS B 1 84 ? -0.026 2.35 -12.984 1 98.06 84 LYS B N 1
ATOM 1695 C CA . LYS B 1 84 ? -0.622 3.65 -12.695 1 98.06 84 LYS B CA 1
ATOM 1696 C C . LYS B 1 84 ? -1.1 4.332 -13.977 1 98.06 84 LYS B C 1
ATOM 1698 O O . LYS B 1 84 ? -2.152 4.973 -13.984 1 98.06 84 LYS B O 1
ATOM 1703 N N . SER B 1 85 ? -0.346 4.191 -15.023 1 97.19 85 SER B N 1
ATOM 1704 C CA . SER B 1 85 ? -0.638 4.855 -16.281 1 97.19 85 SER B CA 1
ATOM 1705 C C . SER B 1 85 ? -1.941 4.34 -16.891 1 97.19 85 SER B C 1
ATOM 1707 O O . SER B 1 85 ? -2.494 4.961 -17.797 1 97.19 85 SER B O 1
ATOM 1709 N N . ASP B 1 86 ? -2.432 3.277 -16.438 1 98.06 86 ASP B N 1
ATOM 1710 C CA . ASP B 1 86 ? -3.656 2.693 -16.984 1 98.06 86 ASP B CA 1
ATOM 1711 C C . ASP B 1 86 ? -4.887 3.227 -16.25 1 98.06 86 ASP B C 1
ATOM 1713 O O . ASP B 1 86 ? -6.02 2.951 -16.656 1 98.06 86 ASP B O 1
ATOM 1717 N N . MET B 1 87 ? -4.711 3.963 -15.234 1 96.38 87 MET B N 1
ATOM 1718 C CA . MET B 1 87 ? -5.84 4.523 -14.5 1 96.38 87 MET B CA 1
ATOM 1719 C C . MET B 1 87 ? -6.52 5.629 -15.305 1 96.38 87 MET B C 1
ATOM 1721 O O . MET B 1 87 ? -5.855 6.379 -16.016 1 96.38 87 MET B O 1
ATOM 1725 N N . SER B 1 88 ? -7.766 5.656 -15.18 1 94.06 88 SER B N 1
ATOM 1726 C CA . SER B 1 88 ? -8.594 6.793 -15.578 1 94.06 88 SER B CA 1
ATOM 1727 C C . SER B 1 88 ? -9.141 7.531 -14.359 1 94.06 88 SER B C 1
ATOM 1729 O O . SER B 1 88 ? -10.055 7.047 -13.695 1 94.06 88 SER B O 1
ATOM 1731 N N . GLY B 1 89 ? -8.586 8.719 -14.125 1 89.88 89 GLY B N 1
ATOM 1732 C CA . GLY B 1 89 ? -8.93 9.352 -12.859 1 89.88 89 GLY B CA 1
ATOM 1733 C C . GLY B 1 89 ? -8.438 8.578 -11.648 1 89.88 89 GLY B C 1
ATOM 1734 O O . GLY B 1 89 ? -7.27 8.203 -11.578 1 89.88 89 GLY B O 1
ATOM 1735 N N . SER B 1 90 ? -9.312 8.398 -10.672 1 89.62 90 SER B N 1
ATOM 1736 C CA . SER B 1 90 ? -8.938 7.684 -9.461 1 89.62 90 SER B CA 1
ATOM 1737 C C . SER B 1 90 ? -9.492 6.258 -9.469 1 89.62 90 SER B C 1
ATOM 1739 O O . SER B 1 90 ? -9.516 5.598 -8.43 1 89.62 90 SER B O 1
ATOM 1741 N N . GLU B 1 91 ? -9.898 5.789 -10.648 1 93.94 91 GLU B N 1
ATOM 1742 C CA . GLU B 1 91 ? -10.469 4.449 -10.727 1 93.94 91 GLU B CA 1
ATOM 1743 C C . GLU B 1 91 ? -9.391 3.402 -11 1 93.94 91 GLU B C 1
ATOM 1745 O O . GLU B 1 91 ? -8.594 3.559 -11.922 1 93.94 91 GLU B O 1
ATOM 1750 N N . PHE B 1 92 ? -9.461 2.346 -10.188 1 95.44 92 PHE B N 1
ATOM 1751 C CA . PHE B 1 92 ? -8.586 1.21 -10.438 1 95.44 92 PHE B CA 1
ATOM 1752 C C . PHE B 1 92 ? -8.938 0.537 -11.758 1 95.44 92 PHE B C 1
ATOM 1754 O O . PHE B 1 92 ? -10.102 0.243 -12.023 1 95.44 92 PHE B O 1
ATOM 1761 N N . PRO B 1 93 ? -7.934 0.254 -12.562 1 97.06 93 PRO B N 1
ATOM 1762 C CA . PRO B 1 93 ? -8.203 -0.326 -13.883 1 97.06 93 PRO B CA 1
ATOM 1763 C C . PRO B 1 93 ? -8.289 -1.85 -13.852 1 97.06 93 PRO B C 1
ATOM 1765 O O . PRO B 1 93 ? -7.371 -2.537 -14.297 1 97.06 93 PRO B O 1
ATOM 1768 N N . VAL B 1 94 ? -9.398 -2.398 -13.539 1 95.88 94 VAL B N 1
ATOM 1769 C CA . VAL B 1 94 ? -9.617 -3.82 -13.305 1 95.88 94 VAL B CA 1
ATOM 1770 C C . VAL B 1 94 ? -9.312 -4.609 -14.578 1 95.88 94 VAL B C 1
ATOM 1772 O O . VAL B 1 94 ? -8.703 -5.676 -14.531 1 95.88 94 VAL B O 1
ATOM 1775 N N . ASP B 1 95 ? -9.656 -4.109 -15.711 1 96.25 95 ASP B N 1
ATOM 1776 C CA . ASP B 1 95 ? -9.555 -4.836 -16.969 1 96.25 95 ASP B CA 1
ATOM 1777 C C . ASP B 1 95 ? -8.094 -4.98 -17.406 1 96.25 95 ASP B C 1
ATOM 1779 O O . ASP B 1 95 ? -7.773 -5.805 -18.266 1 96.25 95 ASP B O 1
ATOM 1783 N N . LYS B 1 96 ? -7.227 -4.227 -16.844 1 98.12 96 LYS B N 1
ATOM 1784 C CA . LYS B 1 96 ? -5.812 -4.258 -17.203 1 98.12 96 LYS B CA 1
ATOM 1785 C C . LYS B 1 96 ? -4.957 -4.793 -16.062 1 98.12 96 LYS B C 1
ATOM 1787 O O . LYS B 1 96 ? -3.73 -4.859 -16.188 1 98.12 96 LYS B O 1
ATOM 1792 N N . ALA B 1 97 ? -5.602 -5.18 -15.039 1 98.25 97 ALA B N 1
ATOM 1793 C CA . ALA B 1 97 ? -4.871 -5.609 -13.852 1 98.25 97 ALA B CA 1
ATOM 1794 C C . ALA B 1 97 ? -4.383 -7.047 -14 1 98.25 97 ALA B C 1
ATOM 1796 O O . ALA B 1 97 ? -5.047 -7.875 -14.625 1 98.25 97 ALA B O 1
ATOM 1797 N N . GLN B 1 98 ? -3.16 -7.309 -13.484 1 98.69 98 GLN B N 1
ATOM 1798 C CA . GLN B 1 98 ? -2.707 -8.672 -13.227 1 98.69 98 GLN B CA 1
ATOM 1799 C C . GLN B 1 98 ? -3.178 -9.156 -11.859 1 98.69 98 GLN B C 1
ATOM 1801 O O . GLN B 1 98 ? -3.133 -8.406 -10.875 1 98.69 98 GLN B O 1
ATOM 1806 N N . THR B 1 99 ? -3.596 -10.391 -11.789 1 98.44 99 THR B N 1
ATOM 1807 C CA . THR B 1 99 ? -4.074 -10.984 -10.547 1 98.44 99 THR B CA 1
ATOM 1808 C C . THR B 1 99 ? -3.074 -12 -10.016 1 98.44 99 THR B C 1
ATOM 1810 O O . THR B 1 99 ? -2.592 -12.859 -10.766 1 98.44 99 THR B O 1
ATOM 1813 N N . PHE B 1 100 ? -2.76 -11.883 -8.758 1 98.81 100 PHE B N 1
ATOM 1814 C CA . PHE B 1 100 ? -1.906 -12.82 -8.031 1 98.81 100 PHE B CA 1
ATOM 1815 C C . PHE B 1 100 ? -2.678 -13.5 -6.91 1 98.81 100 PHE B C 1
ATOM 1817 O O . PHE B 1 100 ? -3.195 -12.828 -6.012 1 98.81 100 PHE B O 1
ATOM 1824 N N . ASN B 1 101 ? -2.715 -14.789 -6.949 1 98.44 101 ASN B N 1
ATOM 1825 C CA . ASN B 1 101 ? -3.393 -15.539 -5.902 1 98.44 101 ASN B CA 1
ATOM 1826 C C . ASN B 1 101 ? -2.445 -15.891 -4.758 1 98.44 101 ASN B C 1
ATOM 1828 O O . ASN B 1 101 ? -1.226 -15.891 -4.934 1 98.44 101 ASN B O 1
ATOM 1832 N N . GLY B 1 102 ? -3.072 -16.125 -3.621 1 98.25 102 GLY B N 1
ATOM 1833 C CA . GLY B 1 102 ? -2.24 -16.359 -2.451 1 98.25 102 GLY B CA 1
ATOM 1834 C C . GLY B 1 102 ? -2.766 -17.469 -1.552 1 98.25 102 GLY B C 1
ATOM 1835 O O . GLY B 1 102 ? -3.471 -18.359 -2.012 1 98.25 102 GLY B O 1
ATOM 1836 N N . GLU B 1 103 ? -2.262 -17.422 -0.358 1 97.5 103 GLU B N 1
ATOM 1837 C CA . GLU B 1 103 ? -2.568 -18.438 0.644 1 97.5 103 GLU B CA 1
ATOM 1838 C C . GLU B 1 103 ? -3.289 -17.828 1.844 1 97.5 103 GLU B C 1
ATOM 1840 O O . GLU B 1 103 ? -3.037 -16.688 2.209 1 97.5 103 GLU B O 1
ATOM 1845 N N . LYS B 1 104 ? -4.137 -18.656 2.369 1 96 104 LYS B N 1
ATOM 1846 C CA . LYS B 1 104 ? -4.832 -18.328 3.607 1 96 104 LYS B CA 1
ATOM 1847 C C . LYS B 1 104 ? -4.363 -19.203 4.762 1 96 104 LYS B C 1
ATOM 1849 O O . LYS B 1 104 ? -4.004 -20.359 4.555 1 96 104 LYS B O 1
ATOM 1854 N N . SER B 1 105 ? -4.344 -18.625 5.863 1 95.38 105 SER B N 1
ATOM 1855 C CA . SER B 1 105 ? -4.098 -19.375 7.094 1 95.38 105 SER B CA 1
ATOM 1856 C C . SER B 1 105 ? -4.922 -18.812 8.25 1 95.38 105 SER B C 1
ATOM 1858 O O . SER B 1 105 ? -5.594 -17.781 8.102 1 95.38 105 SER B O 1
ATOM 1860 N N . ASN B 1 106 ? -4.996 -19.531 9.32 1 92.25 106 ASN B N 1
ATOM 1861 C CA . ASN B 1 106 ? -5.742 -19.062 10.484 1 92.25 106 ASN B CA 1
ATOM 1862 C C . ASN B 1 106 ? -5.125 -17.797 11.07 1 92.25 106 ASN B C 1
ATOM 1864 O O . ASN B 1 106 ? -3.916 -17.734 11.305 1 92.25 106 ASN B O 1
ATOM 1868 N N . GLY B 1 107 ? -5.938 -16.844 11.203 1 89.12 107 GLY B N 1
ATOM 1869 C CA . GLY B 1 107 ? -5.555 -15.664 11.945 1 89.12 107 GLY B CA 1
ATOM 1870 C C . GLY B 1 107 ? -6.07 -15.664 13.375 1 89.12 107 GLY B C 1
ATOM 1871 O O . GLY B 1 107 ? -6.266 -16.734 13.969 1 89.12 107 GLY B O 1
ATOM 1872 N N . ASN B 1 108 ? -6.109 -14.438 13.898 1 82.88 108 ASN B N 1
ATOM 1873 C CA . ASN B 1 108 ? -6.648 -14.281 15.242 1 82.88 108 ASN B CA 1
ATOM 1874 C C . ASN B 1 108 ? -8.086 -13.766 15.211 1 82.88 108 ASN B C 1
ATOM 1876 O O . ASN B 1 108 ? -8.516 -13.172 14.227 1 82.88 108 ASN B O 1
ATOM 1880 N N . ASP B 1 109 ? -8.891 -14.031 16.297 1 83.56 109 ASP B N 1
ATOM 1881 C CA . ASP B 1 109 ? -10.219 -13.477 16.547 1 83.56 109 ASP B CA 1
ATOM 1882 C C . ASP B 1 109 ? -11.141 -13.719 15.352 1 83.56 109 ASP B C 1
ATOM 1884 O O . ASP B 1 109 ? -11.82 -12.805 14.883 1 83.56 109 ASP B O 1
ATOM 1888 N N . ARG B 1 110 ? -11.164 -14.883 14.703 1 87.38 110 ARG B N 1
ATOM 1889 C CA . ARG B 1 110 ? -12.062 -15.336 13.648 1 87.38 110 ARG B CA 1
ATOM 1890 C C . ARG B 1 110 ? -11.664 -14.734 12.305 1 87.38 110 ARG B C 1
ATOM 1892 O O . ARG B 1 110 ? -12.422 -14.812 11.336 1 87.38 110 ARG B O 1
ATOM 1899 N N . TYR B 1 111 ? -10.477 -14.062 12.375 1 92.56 111 TYR B N 1
ATOM 1900 C CA . TYR B 1 111 ? -9.977 -13.594 11.086 1 92.56 111 TYR B CA 1
ATOM 1901 C C . TYR B 1 111 ? -9.094 -14.641 10.43 1 92.56 111 TYR B C 1
ATOM 1903 O O . TYR B 1 111 ? -8.516 -15.492 11.109 1 92.56 111 TYR B O 1
ATOM 1911 N N . THR B 1 112 ? -9.102 -14.508 9.109 1 94.44 112 THR B N 1
ATOM 1912 C CA . THR B 1 112 ? -8.172 -15.266 8.273 1 94.44 112 THR B CA 1
ATOM 1913 C C . THR B 1 112 ? -6.977 -14.406 7.875 1 94.44 112 THR B C 1
ATOM 1915 O O . THR B 1 112 ? -7.137 -13.234 7.535 1 94.44 112 THR B O 1
ATOM 1918 N N . SER B 1 113 ? -5.781 -15.008 7.992 1 96 113 SER B N 1
ATOM 1919 C CA . SER B 1 113 ? -4.578 -14.359 7.477 1 96 113 SER B CA 1
ATOM 1920 C C . SER B 1 113 ? -4.387 -14.656 5.992 1 96 113 SER B C 1
ATOM 1922 O O . SER B 1 113 ? -4.457 -15.82 5.57 1 96 113 SER B O 1
ATOM 1924 N N . ASN B 1 114 ? -4.18 -13.625 5.176 1 97.5 114 ASN B N 1
ATOM 1925 C CA . ASN B 1 114 ? -3.959 -13.727 3.736 1 97.5 114 ASN B CA 1
ATOM 1926 C C . ASN B 1 114 ? -2.535 -13.32 3.359 1 97.5 114 ASN B C 1
ATOM 1928 O O . ASN B 1 114 ? -2.002 -12.344 3.879 1 97.5 114 ASN B O 1
ATOM 1932 N N . LYS B 1 115 ? -1.92 -14.086 2.48 1 98.25 115 LYS B N 1
ATOM 1933 C CA . LYS B 1 115 ? -0.582 -13.797 1.973 1 98.25 115 LYS B CA 1
ATOM 1934 C C . LYS B 1 115 ? -0.517 -13.977 0.458 1 98.25 115 LYS B C 1
ATOM 1936 O O . LYS B 1 115 ? -0.916 -15.023 -0.066 1 98.25 115 LYS B O 1
ATOM 1941 N N . VAL B 1 116 ? -0.114 -12.914 -0.172 1 98.75 116 VAL B N 1
ATOM 1942 C CA . VAL B 1 116 ? 0.042 -12.953 -1.622 1 98.75 116 VAL B CA 1
ATOM 1943 C C . VAL B 1 116 ? 1.411 -12.398 -2.01 1 98.75 116 VAL B C 1
ATOM 1945 O O . VAL B 1 116 ? 1.823 -11.344 -1.52 1 98.75 116 VAL B O 1
ATOM 1948 N N . THR B 1 117 ? 2.131 -13.117 -2.828 1 98.94 117 THR B N 1
ATOM 1949 C CA . THR B 1 117 ? 3.369 -12.656 -3.451 1 98.94 117 THR B CA 1
ATOM 1950 C C . THR B 1 117 ? 3.102 -12.117 -4.852 1 98.94 117 THR B C 1
ATOM 1952 O O . THR B 1 117 ? 2.557 -12.828 -5.703 1 98.94 117 THR B O 1
ATOM 1955 N N . VAL B 1 118 ? 3.457 -10.891 -5.059 1 98.88 118 VAL B N 1
ATOM 1956 C CA . VAL B 1 118 ? 3.414 -10.258 -6.375 1 98.88 118 VAL B CA 1
ATOM 1957 C C . VAL B 1 118 ? 4.793 -10.328 -7.027 1 98.88 118 VAL B C 1
ATOM 1959 O O . VAL B 1 118 ? 5.805 -10.023 -6.387 1 98.88 118 VAL B O 1
ATOM 1962 N N . THR B 1 119 ? 4.859 -10.688 -8.297 1 98.88 119 THR B N 1
ATOM 1963 C CA . THR B 1 119 ? 6.117 -10.852 -9.016 1 98.88 119 THR B CA 1
ATOM 1964 C C . THR B 1 119 ? 6.098 -10.062 -10.32 1 98.88 119 THR B C 1
ATOM 1966 O O . THR B 1 119 ? 5.055 -9.539 -10.727 1 98.88 119 THR B O 1
ATOM 1969 N N . GLY B 1 120 ? 7.23 -9.867 -10.914 1 98.81 120 GLY B N 1
ATOM 1970 C CA . GLY B 1 120 ? 7.336 -9.258 -12.234 1 98.81 120 GLY B CA 1
ATOM 1971 C C . GLY B 1 120 ? 7.34 -7.742 -12.188 1 98.81 120 GLY B C 1
ATOM 1972 O O . GLY B 1 120 ? 7.152 -7.086 -13.211 1 98.81 120 GLY B O 1
ATOM 1973 N N . LEU B 1 121 ? 7.523 -7.188 -11.047 1 98.88 121 LEU B N 1
ATOM 1974 C CA . LEU B 1 121 ? 7.602 -5.738 -10.906 1 98.88 121 LEU B CA 1
ATOM 1975 C C . LEU B 1 121 ? 8.891 -5.207 -11.516 1 98.88 121 LEU B C 1
ATOM 1977 O O . LEU B 1 121 ? 9.938 -5.852 -11.422 1 98.88 121 LEU B O 1
ATOM 1981 N N . LYS B 1 122 ? 8.789 -4.023 -12.094 1 98.69 122 LYS B N 1
ATOM 1982 C CA . LYS B 1 122 ? 9.945 -3.42 -12.742 1 98.69 122 LYS B CA 1
ATOM 1983 C C . LYS B 1 122 ? 10.414 -2.18 -11.984 1 98.69 122 LYS B C 1
ATOM 1985 O O . LYS B 1 122 ? 9.594 -1.383 -11.523 1 98.69 122 LYS B O 1
ATOM 1990 N N . GLN B 1 123 ? 11.695 -2.094 -11.93 1 98.56 123 GLN B N 1
ATOM 1991 C CA . GLN B 1 123 ? 12.297 -0.938 -11.273 1 98.56 123 GLN B CA 1
ATOM 1992 C C . GLN B 1 123 ? 11.742 0.367 -11.844 1 98.56 123 GLN B C 1
ATOM 1994 O O . GLN B 1 123 ? 11.68 0.537 -13.062 1 98.56 123 GLN B O 1
ATOM 1999 N N . GLY B 1 124 ? 11.289 1.187 -10.883 1 98.25 124 GLY B N 1
ATOM 2000 C CA . GLY B 1 124 ? 10.922 2.545 -11.242 1 98.25 124 GLY B CA 1
ATOM 2001 C C . GLY B 1 124 ? 9.523 2.646 -11.836 1 98.25 124 GLY B C 1
ATOM 2002 O O . GLY B 1 124 ? 9.008 3.748 -12.039 1 98.25 124 GLY B O 1
ATOM 2003 N N . VAL B 1 125 ? 8.914 1.552 -12.195 1 98.69 125 VAL B N 1
ATOM 2004 C CA . VAL B 1 125 ? 7.562 1.555 -12.742 1 98.69 125 VAL B CA 1
ATOM 2005 C C . VAL B 1 125 ? 6.543 1.67 -11.617 1 98.69 125 VAL B C 1
ATOM 2007 O O . VAL B 1 125 ? 6.621 0.937 -10.625 1 98.69 125 VAL B O 1
ATOM 2010 N N . GLU B 1 126 ? 5.605 2.602 -11.797 1 98.69 126 GLU B N 1
ATOM 2011 C CA . GLU B 1 126 ? 4.602 2.84 -10.766 1 98.69 126 GLU B CA 1
ATOM 2012 C C . GLU B 1 126 ? 3.404 1.91 -10.938 1 98.69 126 GLU B C 1
ATOM 2014 O O . GLU B 1 126 ? 2.836 1.814 -12.023 1 98.69 126 GLU B O 1
ATOM 2019 N N . TYR B 1 127 ? 2.982 1.381 -9.789 1 98.88 127 TYR B N 1
ATOM 2020 C CA . TYR B 1 127 ? 1.854 0.458 -9.758 1 98.88 127 TYR B CA 1
ATOM 2021 C C . TYR B 1 127 ? 0.8 0.912 -8.758 1 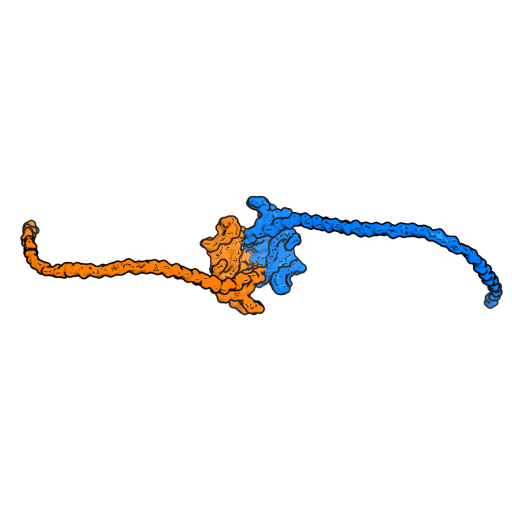98.88 127 TYR B C 1
ATOM 2023 O O . TYR B 1 127 ? 1.127 1.532 -7.742 1 98.88 127 TYR B O 1
ATOM 2031 N N . VAL B 1 128 ? -0.481 0.604 -9.102 1 98.56 128 VAL B N 1
ATOM 2032 C CA . VAL B 1 128 ? -1.588 0.618 -8.148 1 98.56 128 VAL B CA 1
ATOM 2033 C C . VAL B 1 128 ? -2.008 -0.814 -7.824 1 98.56 128 VAL B C 1
ATOM 2035 O O . VAL B 1 128 ? -1.824 -1.722 -8.641 1 98.56 128 VAL B O 1
ATOM 2038 N N . TYR B 1 129 ? -2.459 -0.983 -6.551 1 98.5 129 TYR B N 1
ATOM 2039 C CA . TYR B 1 129 ? -2.879 -2.328 -6.172 1 98.5 129 TYR B CA 1
ATOM 2040 C C . TYR B 1 129 ? -4.145 -2.283 -5.328 1 98.5 129 TYR B C 1
ATOM 2042 O O . TYR B 1 129 ? -4.488 -1.242 -4.762 1 98.5 129 TYR B O 1
ATOM 2050 N N . ARG B 1 130 ? -4.801 -3.42 -5.273 1 97 130 ARG B N 1
ATOM 2051 C CA . ARG B 1 130 ? -5.855 -3.688 -4.301 1 97 130 ARG B CA 1
ATOM 2052 C C . ARG B 1 130 ? -5.812 -5.137 -3.83 1 97 130 ARG B C 1
ATOM 2054 O O . ARG B 1 130 ? -5.336 -6.016 -4.551 1 97 130 ARG B O 1
ATOM 2061 N N . VAL B 1 131 ? -6.176 -5.309 -2.59 1 97.44 131 VAL B N 1
ATOM 2062 C CA . VAL B 1 131 ? -6.176 -6.625 -1.961 1 97.44 131 VAL B CA 1
ATOM 2063 C C . VAL B 1 131 ? -7.609 -7.074 -1.697 1 97.44 131 VAL B C 1
ATOM 2065 O O . VAL B 1 131 ? -8.484 -6.25 -1.424 1 97.44 131 VAL B O 1
ATOM 2068 N N . GLY B 1 132 ? -7.848 -8.43 -1.833 1 95.94 132 GLY B N 1
ATOM 2069 C CA . GLY B 1 132 ? -9.172 -8.938 -1.526 1 95.94 132 GLY B CA 1
ATOM 2070 C C . GLY B 1 132 ? -9.383 -10.367 -1.997 1 95.94 132 GLY B C 1
ATOM 2071 O O . GLY B 1 132 ? -8.445 -11.156 -2.033 1 95.94 132 GLY B O 1
ATOM 2072 N N . ASP B 1 133 ? -10.688 -10.633 -2.252 1 91.81 133 ASP B N 1
ATOM 2073 C CA . ASP B 1 133 ? -11.062 -11.984 -2.658 1 91.81 133 ASP B CA 1
ATOM 2074 C C . ASP B 1 133 ? -11.602 -11.992 -4.09 1 91.81 133 ASP B C 1
ATOM 2076 O O . ASP B 1 133 ? -12.141 -13.008 -4.547 1 91.81 133 ASP B O 1
ATOM 2080 N N . GLY B 1 134 ? -11.492 -10.898 -4.746 1 84.25 134 GLY B N 1
ATOM 2081 C CA . GLY B 1 134 ? -11.867 -10.812 -6.145 1 84.25 134 GLY B CA 1
ATOM 2082 C C . GLY B 1 134 ? -13.359 -10.617 -6.352 1 84.25 134 GLY B C 1
ATOM 2083 O O . GLY B 1 134 ? -13.82 -10.469 -7.484 1 84.25 134 GLY B O 1
ATOM 2084 N N . THR B 1 135 ? -14.156 -10.672 -5.32 1 79 135 THR B N 1
ATOM 2085 C CA . THR B 1 135 ? -15.609 -10.602 -5.488 1 79 135 THR B CA 1
ATOM 2086 C C . THR B 1 135 ? -16.094 -9.156 -5.391 1 79 135 THR B C 1
ATOM 2088 O O . THR B 1 135 ? -17.234 -8.852 -5.75 1 79 135 THR B O 1
ATOM 2091 N N . ASN B 1 136 ? -15.32 -8.266 -4.906 1 65.94 136 ASN B N 1
ATOM 2092 C CA . ASN B 1 136 ? -15.672 -6.852 -4.801 1 65.94 136 ASN B CA 1
ATOM 2093 C C . ASN B 1 136 ? -14.531 -5.949 -5.254 1 65.94 136 ASN B C 1
ATOM 2095 O O . ASN B 1 136 ? -13.359 -6.34 -5.188 1 65.94 136 ASN B O 1
#

Organism: Clostridium kluyveri (strain ATCC 8527 / DSM 555 / NBRC 12016 / NCIMB 10680 / K1) (NCBI:txid431943)

Solvent-accessible surface area (backbone atoms only — not comparable to full-atom values): 17020 Å² total; per-residue (Å²): 131,87,80,82,90,85,73,89,86,82,87,80,90,78,92,86,93,92,80,88,71,85,79,74,82,72,78,79,71,76,75,74,75,73,72,72,71,73,71,72,74,68,69,63,74,75,72,62,78,56,74,43,69,65,30,41,18,26,30,96,37,35,32,26,42,31,37,35,32,33,27,60,61,85,59,66,40,33,36,36,39,28,53,49,85,62,38,63,86,86,44,80,44,70,92,69,38,47,78,29,66,44,49,75,43,86,46,65,98,79,25,30,30,35,39,27,62,43,70,83,47,47,68,70,46,50,28,33,72,51,77,46,55,77,82,119,140,81,80,73,90,74,83,85,87,80,93,84,90,83,92,77,89,83,78,84,73,85,79,74,81,74,76,80,71,78,77,75,77,73,76,74,74,74,71,71,72,68,72,61,76,74,72,61,77,58,74,43,70,66,28,42,18,27,31,97,37,35,31,24,41,31,37,36,32,33,27,59,60,85,60,65,41,32,36,37,39,28,53,49,85,63,38,64,84,87,43,80,44,70,92,67,38,48,78,28,66,43,48,76,44,86,46,64,98,81,25,29,30,36,38,26,63,44,69,81,48,46,67,70,46,52,28,34,71,52,77,45,53,77,83,119

InterPro domains:
  IPR008963 Purple acid phosphatase-like, N-terminal [SSF49363] (57-134)
  IPR015914 Purple acid phosphatase, N-terminal [PF16656] (54-135)

Radius of gyration: 44.08 Å; Cα contacts (8 Å, |Δi|>4): 453; chains: 2; bounding box: 102×94×166 Å

Nearest PDB structures (foldseek):
  4liq-assembly1_E  TM=5.705E-01  e=2.720E-01  Homo sapiens
  7skp-assembly1_B  TM=4.179E-01  e=6.537E-02  synthetic construct
  8qdq-assembly1_A  TM=4.849E-01  e=1.785E+00  Vitis vinifera
  8qdq-assembly1_B  TM=4.920E-01  e=2.983E+00  Vitis vinifera
  8bl3-assembly1_A  TM=3.111E-01  e=3.343E+00  Escherichia coli

Foldseek 3Di:
DDDDDDDDDDDDDDDDDDDDCPPPPPPPPPPPPPPPPPPPCCVVVPQQQDKADWDWDDDPDPQKIKIKIKGLDPAWKKKWKAFPVCDDPPDDDPVRIDIWTWDWDDDPPNIIMTMTMGGRDDPPTDMDMDIGRPPD/DPDPPPDDPDDDDDDDDDDDDPPPPPPPPPPPPPPPPPPPVPVPVPQQQDKADWDWDDDPDPQKIKIKIKDLDPAWKKKWKAFPVCDDPPDDDPVRIDIWTWDWDDDPPNIIMTMTMGGRDDPPTDMDMDIGRPPD

Secondary structure (DSSP, 8-state):
--------------------------------------------------EEEEEEEE-SSTT-EEEEEEES--SPPEEEEEEGGG-BTTB--GGG-EEEE-EEEE-STTPEEEEEEE----TT--EEEEEE-S--/--------------------------------------------------EEEEEEEE-SSTT-EEEEEEES--SPPEEEEEEGGG-BTTB--GGG-EEEE-EEEE-STTPEEEEEEE----TT--EEEEEE-S--

Sequence (272 aa):
MKQYAEKIALFFLCFSFILSSLIIPIPVSAETTTTQSISIDKTTASADDTIKDVTFAPGKDQSQLNFTWYSKSTSETQVQVALKSDMSGSEFPVDKAQTFNGEKSNGNDRYTSNKVTVTGLKQGVEYVYRVGDGTNMKQYAEKIALFFLCFSFILSSLIIPIPVSAETTTTQSISIDKTTASADDTIKDVTFAPGKDQSQLNFTWYSKSTSETQVQVALKSDMSGSEFPVDKAQTFNGEKSNGNDRYTSNKVTVTGLKQGVEYVYRVGDGTN